Protein AF-0000000067868964 (afdb_homodimer)

pLDDT: mean 78.81, std 27.11, range [22.98, 98.81]

Solvent-accessible surface area (backbone atoms only — not comparable to full-atom values): 14356 Å² total; per-residue (Å²): 136,87,75,74,73,83,71,83,73,87,79,68,79,78,70,86,73,82,79,69,71,69,75,70,67,68,67,65,69,70,67,69,78,65,46,66,69,56,52,52,51,53,49,30,32,65,47,48,76,66,36,50,66,68,58,52,29,49,54,42,27,71,76,33,57,71,59,13,54,27,43,46,51,48,51,53,52,40,50,55,51,53,71,70,51,54,55,74,58,51,49,52,51,50,32,50,47,48,71,74,36,51,74,65,42,67,72,38,92,57,31,67,60,54,50,59,63,63,103,135,84,85,67,89,81,79,80,76,80,78,78,78,79,80,89,68,82,80,68,74,69,74,69,67,68,65,66,68,71,67,68,78,64,47,65,71,56,49,52,51,52,49,30,30,65,46,49,75,65,37,52,66,67,58,52,28,50,54,42,26,72,76,34,58,71,60,12,53,26,42,47,48,46,51,52,50,42,51,56,51,51,72,71,50,54,54,72,56,49,50,53,52,51,33,52,48,48,71,74,36,51,73,65,41,66,74,37,92,56,32,66,59,54,50,58,63,63,103

Foldseek 3Di:
DPPDPPPPDDPPDPDPDDPPVPPPPPVVLVLVPQDLVNLQVLVQCLVVVADHLVVVLVVLCVVPVVSSVVSVVVVVVVVVVSVVDDPVVSLVVLLVVCVVPVPSLVNTPCVVVSVSSVD/DPDDDDPPDDPPDDPDDDPPVPPPPPVVLVLVPQDLVNLQQLVQCLVVVADHLVVVLVVLCVVPVVSSVVSVVVVVVVVVVSVVDDPVVSLVVLLVVCVVPVPSLVNTPCVVVSVSSVD

Structure (mmCIF, N/CA/C/O backbone):
data_AF-0000000067868964-model_v1
#
loop_
_entity.id
_entity.type
_entity.pdbx_description
1 polymer 'Uncharacterized protein'
#
loop_
_atom_site.group_PDB
_atom_site.id
_atom_site.type_symbol
_atom_site.label_atom_id
_atom_site.label_alt_id
_atom_site.label_comp_id
_atom_site.label_asym_id
_atom_site.label_entity_id
_atom_site.label_seq_id
_atom_site.pdbx_PDB_ins_code
_atom_site.Cartn_x
_atom_site.Cartn_y
_atom_site.Cartn_z
_atom_site.occupancy
_atom_site.B_iso_or_equiv
_atom_site.auth_seq_id
_atom_site.auth_comp_id
_atom_site.auth_asym_id
_atom_site.auth_atom_id
_atom_site.pdbx_PDB_model_num
ATOM 1 N N . MET A 1 1 ? -29.344 33.469 -4.688 1 22.98 1 MET A N 1
ATOM 2 C CA . MET A 1 1 ? -30.797 33.562 -4.688 1 22.98 1 MET A CA 1
ATOM 3 C C . MET A 1 1 ? -31.438 32.25 -5.129 1 22.98 1 MET A C 1
ATOM 5 O O . MET A 1 1 ? -31.969 32.156 -6.234 1 22.98 1 MET A O 1
ATOM 9 N N . VAL A 1 2 ? -30.734 31.156 -4.715 1 29.38 2 VAL A N 1
ATOM 10 C CA . VAL A 1 2 ? -30.781 29.812 -5.301 1 29.38 2 VAL A CA 1
ATOM 11 C C . VAL A 1 2 ? -32.094 29.125 -4.883 1 29.38 2 VAL A C 1
ATOM 13 O O . VAL A 1 2 ? -32.219 27.922 -5.043 1 29.38 2 VAL A O 1
ATOM 16 N N . SER A 1 3 ? -33.031 29.938 -4.031 1 26.05 3 SER A N 1
ATOM 17 C CA . SER A 1 3 ? -33.781 29.234 -2.994 1 26.05 3 SER A CA 1
ATOM 18 C C . SER A 1 3 ? -35 28.484 -3.582 1 26.05 3 SER A C 1
ATOM 20 O O . SER A 1 3 ? -35.5 27.547 -2.971 1 26.05 3 SER A O 1
ATOM 22 N N . ARG A 1 4 ? -35.594 28.922 -4.668 1 27.3 4 ARG A N 1
ATOM 23 C CA . ARG A 1 4 ? -37.031 29.078 -4.68 1 27.3 4 ARG A CA 1
ATOM 24 C C . ARG A 1 4 ? -37.719 27.734 -4.918 1 27.3 4 ARG A C 1
ATOM 26 O O . ARG A 1 4 ? -38.938 27.609 -4.758 1 27.3 4 ARG A O 1
ATOM 33 N N . ARG A 1 5 ? -37.156 26.703 -5.629 1 27.89 5 ARG A N 1
ATOM 34 C CA . ARG A 1 5 ? -38.062 26.188 -6.664 1 27.89 5 ARG A CA 1
ATOM 35 C C . ARG A 1 5 ? -38.969 25.094 -6.109 1 27.89 5 ARG A C 1
ATOM 37 O O . ARG A 1 5 ? -39.438 24.25 -6.867 1 27.89 5 ARG A O 1
ATOM 44 N N . CYS A 1 6 ? -38.844 24.594 -4.77 1 32.75 6 CYS A N 1
ATOM 45 C CA . CYS A 1 6 ? -39.656 23.391 -4.594 1 32.75 6 CYS A CA 1
ATOM 46 C C . CYS A 1 6 ? -41.125 23.734 -4.695 1 32.75 6 CYS A C 1
ATOM 48 O O . CYS A 1 6 ? -41.719 24.344 -3.783 1 32.75 6 CYS A O 1
ATOM 50 N N . GLN A 1 7 ? -41.625 24.312 -5.805 1 26.42 7 GLN A N 1
ATOM 51 C CA . GLN A 1 7 ? -43 24.812 -6.012 1 26.42 7 GLN A CA 1
ATOM 52 C C . GLN A 1 7 ? -44.031 23.734 -5.676 1 26.42 7 GLN A C 1
ATOM 54 O O . GLN A 1 7 ? -43.969 22.625 -6.188 1 26.42 7 GLN A O 1
ATOM 59 N N . SER A 1 8 ? -44.594 23.828 -4.398 1 27.77 8 SER A N 1
ATOM 60 C CA . SER A 1 8 ? -45.75 23.156 -3.791 1 27.77 8 SER A CA 1
ATOM 61 C C . SER A 1 8 ? -47 23.297 -4.664 1 27.77 8 SER A C 1
ATOM 63 O O . SER A 1 8 ? -47.469 24.406 -4.895 1 27.77 8 SER A O 1
ATOM 65 N N . LEU A 1 9 ? -47 22.609 -5.801 1 28.12 9 LEU A N 1
ATOM 66 C CA . LEU A 1 9 ? -48.188 22.672 -6.641 1 28.12 9 LEU A CA 1
ATOM 67 C C . LEU A 1 9 ? -49.469 22.531 -5.805 1 28.12 9 LEU A C 1
ATOM 69 O O . LEU A 1 9 ? -49.406 22.047 -4.676 1 28.12 9 LEU A O 1
ATOM 73 N N . HIS A 1 10 ? -50.75 22.578 -6.484 1 31.3 10 HIS A N 1
ATOM 74 C CA . HIS A 1 10 ? -52.125 23.047 -6.438 1 31.3 10 HIS A CA 1
ATOM 75 C C . HIS A 1 10 ? -53 22.062 -5.676 1 31.3 10 HIS A C 1
ATOM 77 O O . HIS A 1 10 ? -53.406 21.016 -6.207 1 31.3 10 HIS A O 1
ATOM 83 N N . ARG A 1 11 ? -52.75 21.953 -4.379 1 31.22 11 ARG A N 1
ATOM 84 C CA . ARG A 1 11 ? -53.688 21.203 -3.543 1 31.22 11 ARG A CA 1
ATOM 85 C C . ARG A 1 11 ? -55.062 21.859 -3.545 1 31.22 11 ARG A C 1
ATOM 87 O O . ARG A 1 11 ? -55.281 22.875 -2.881 1 31.22 11 ARG A O 1
ATOM 94 N N . LYS A 1 12 ? -55.75 22.125 -4.684 1 30.28 12 LYS A N 1
ATOM 95 C CA . LYS A 1 12 ? -57.125 22.578 -4.422 1 30.28 12 LYS A CA 1
ATOM 96 C C . LYS A 1 12 ? -57.812 21.688 -3.41 1 30.28 12 LYS A C 1
ATOM 98 O O . LYS A 1 12 ? -58.719 22.141 -2.697 1 30.28 12 LYS A O 1
ATOM 103 N N . ARG A 1 13 ? -57.938 20.406 -3.568 1 33.84 13 ARG A N 1
ATOM 104 C CA . ARG A 1 13 ? -59.25 19.844 -3.234 1 33.84 13 ARG A CA 1
ATOM 105 C C . ARG A 1 13 ? -59.438 19.75 -1.724 1 33.84 13 ARG A C 1
ATOM 107 O O . ARG A 1 13 ? -58.594 19.188 -1.021 1 33.84 13 ARG A O 1
ATOM 114 N N . TRP A 1 14 ? -60.406 20.516 -1.024 1 31.12 14 TRP A N 1
ATOM 115 C CA . TRP A 1 14 ? -60.844 20.516 0.369 1 31.12 14 TRP A CA 1
ATOM 116 C C . TRP A 1 14 ? -61.188 19.109 0.835 1 31.12 14 TRP A C 1
ATOM 118 O O . TRP A 1 14 ? -61.625 18.906 1.966 1 31.12 14 TRP A O 1
ATOM 128 N N . GLY A 1 15 ? -61.562 18.172 -0.018 1 26.55 15 GLY A N 1
ATOM 129 C CA . GLY A 1 15 ? -62.344 17.109 0.591 1 26.55 15 GLY A CA 1
ATOM 130 C C . GLY A 1 15 ? -61.656 16.469 1.791 1 26.55 15 GLY A C 1
ATOM 131 O O . GLY A 1 15 ? -60.469 16.656 1.993 1 26.55 15 GLY A O 1
ATOM 132 N N . GLN A 1 16 ? -62.531 15.688 2.748 1 30.31 16 GLN A N 1
ATOM 133 C CA . GLN A 1 16 ? -62.344 15.117 4.078 1 30.31 16 GLN A CA 1
ATOM 134 C C . GLN A 1 16 ? -61.125 14.211 4.137 1 30.31 16 GLN A C 1
ATOM 136 O O . GLN A 1 16 ? -60.875 13.562 5.152 1 30.31 16 GLN A O 1
ATOM 141 N N . GLY A 1 17 ? -60.531 13.812 2.967 1 26.83 17 GLY A N 1
ATOM 142 C CA . GLY A 1 17 ? -59.938 12.492 3.07 1 26.83 17 GLY A CA 1
ATOM 143 C C . GLY A 1 17 ? -58.875 12.398 4.176 1 26.83 17 GLY A C 1
ATOM 144 O O . GLY A 1 17 ? -58.375 13.422 4.645 1 26.83 17 GLY A O 1
ATOM 145 N N . SER A 1 18 ? -58.656 11.078 4.723 1 33.91 18 SER A N 1
ATOM 146 C CA . SER A 1 18 ? -57.844 10.438 5.766 1 33.91 18 SER A CA 1
ATOM 147 C C . SER A 1 18 ? -56.406 10.898 5.723 1 33.91 18 SER A C 1
ATOM 149 O O . SER A 1 18 ? -55.812 11.008 4.645 1 33.91 18 SER A O 1
ATOM 151 N N . ALA A 1 19 ? -55.969 11.625 6.805 1 37.62 19 ALA A N 1
ATOM 152 C CA . ALA A 1 19 ? -54.719 12.031 7.406 1 37.62 19 ALA A CA 1
ATOM 153 C C . ALA A 1 19 ? -53.688 10.891 7.395 1 37.62 19 ALA A C 1
ATOM 155 O O . ALA A 1 19 ? -53.438 10.289 8.438 1 37.62 19 ALA A O 1
ATOM 156 N N . ARG A 1 20 ? -54.031 9.867 6.539 1 35.03 20 ARG A N 1
ATOM 157 C CA . ARG A 1 20 ? -52.969 8.883 6.727 1 35.03 20 ARG A CA 1
ATOM 158 C C . ARG A 1 20 ? -51.594 9.523 6.586 1 35.03 20 ARG A C 1
ATOM 160 O O . ARG A 1 20 ? -51.219 9.992 5.504 1 35.03 20 ARG A O 1
ATOM 167 N N . LEU A 1 21 ? -51.188 10.297 7.594 1 37.62 21 LEU A N 1
ATOM 168 C CA . LEU A 1 21 ? -49.781 10.648 7.746 1 37.62 21 LEU A CA 1
ATOM 169 C C . LEU A 1 21 ? -48.875 9.516 7.258 1 37.62 21 LEU A C 1
ATOM 171 O O . LEU A 1 21 ? -48.875 8.422 7.828 1 37.62 21 LEU A O 1
ATOM 175 N N . GLY A 1 22 ? -48.75 9.289 6.004 1 35.47 22 GLY A N 1
ATOM 176 C CA . GLY A 1 22 ? -47.688 8.43 5.512 1 35.47 22 GLY A CA 1
ATOM 177 C C . GLY A 1 22 ? -46.406 8.539 6.316 1 35.47 22 GLY A C 1
ATOM 178 O O . GLY A 1 22 ? -45.969 9.641 6.621 1 35.47 22 GLY A O 1
ATOM 179 N N . LYS A 1 23 ? -46.25 7.598 7.305 1 41.06 23 LYS A N 1
ATOM 180 C CA . LYS A 1 23 ? -44.938 7.355 7.898 1 41.06 23 LYS A CA 1
ATOM 181 C C . LYS A 1 23 ? -43.812 7.715 6.926 1 41.06 23 LYS A C 1
ATOM 183 O O . LYS A 1 23 ? -43.625 7.055 5.898 1 41.06 23 LYS A O 1
ATOM 188 N N . PHE A 1 24 ? -43.5 8.984 6.711 1 46.56 24 PHE A N 1
ATOM 189 C CA . PHE A 1 24 ? -42.156 9.242 6.195 1 46.56 24 PHE A CA 1
ATOM 190 C C . PHE A 1 24 ? -41.156 8.258 6.781 1 46.56 24 PHE A C 1
ATOM 192 O O . PHE A 1 24 ? -40.812 8.336 7.965 1 46.56 24 PHE A O 1
ATOM 199 N N . ALA A 1 25 ? -41.312 7.004 6.387 1 42.97 25 ALA A N 1
ATOM 200 C CA . ALA A 1 25 ? -40.094 6.203 6.66 1 42.97 25 ALA A CA 1
ATOM 201 C C . ALA A 1 25 ? -38.844 7.066 6.648 1 42.97 25 ALA A C 1
ATOM 203 O O . ALA A 1 25 ? -38.531 7.695 5.637 1 42.97 25 ALA A O 1
ATOM 204 N N . SER A 1 26 ? -38.719 7.789 7.723 1 39.25 26 SER A N 1
ATOM 205 C CA . SER A 1 26 ? -37.344 8.242 7.902 1 39.25 26 SER A CA 1
ATOM 206 C C . SER A 1 26 ? -36.375 7.223 7.34 1 39.25 26 SER A C 1
ATOM 208 O O . SER A 1 26 ? -36.156 6.152 7.918 1 39.25 26 SER A O 1
ATOM 210 N N . HIS A 1 27 ? -36.469 6.934 6.031 1 40.81 27 HIS A N 1
ATOM 211 C CA . HIS A 1 27 ? -35.25 6.312 5.582 1 40.81 27 HIS A CA 1
ATOM 212 C C . HIS A 1 27 ? -34.031 6.84 6.367 1 40.81 27 HIS A C 1
ATOM 214 O O . HIS A 1 27 ? -33.562 7.945 6.102 1 40.81 27 HIS A O 1
ATOM 220 N N . VAL A 1 28 ? -34.062 6.797 7.648 1 41.62 28 VAL A N 1
ATOM 221 C CA . VAL A 1 28 ? -32.75 6.926 8.273 1 41.62 28 VAL A CA 1
ATOM 222 C C . VAL A 1 28 ? -31.688 6.426 7.309 1 41.62 28 VAL A C 1
ATOM 224 O O . VAL A 1 28 ? -31.625 5.238 6.988 1 41.62 28 VAL A O 1
ATOM 227 N N . CYS A 1 29 ? -31.516 7.012 6.152 1 44.41 29 CYS A N 1
ATOM 228 C CA . CYS A 1 29 ? -30.312 6.734 5.387 1 44.41 29 CYS A CA 1
ATOM 229 C C . CYS A 1 29 ? -29.188 6.246 6.297 1 44.41 29 CYS A C 1
ATOM 231 O O . CYS A 1 29 ? -28.641 7.02 7.086 1 44.41 29 CYS A O 1
ATOM 233 N N . ALA A 1 30 ? -29.375 5.203 7.047 1 45.56 30 ALA A N 1
ATOM 234 C CA . ALA A 1 30 ? -28.281 4.625 7.816 1 45.56 30 ALA A CA 1
ATOM 235 C C . ALA A 1 30 ? -26.938 4.949 7.176 1 45.56 30 ALA A C 1
ATOM 237 O O . ALA A 1 30 ? -26.609 4.426 6.105 1 45.56 30 ALA A O 1
ATOM 238 N N . ILE A 1 31 ? -26.547 6.184 7.129 1 51.88 31 ILE A N 1
ATOM 239 C CA . ILE A 1 31 ? -25.188 6.57 6.785 1 51.88 31 ILE A CA 1
ATOM 240 C C . ILE A 1 31 ? -24.219 5.488 7.246 1 51.88 31 ILE A C 1
ATOM 242 O O . ILE A 1 31 ? -24.125 5.188 8.438 1 51.88 31 ILE A O 1
ATOM 246 N N . VAL A 1 32 ? -24.234 4.398 6.652 1 56.44 32 VAL A N 1
ATOM 247 C CA . VAL A 1 32 ? -23.266 3.381 7.043 1 56.44 32 VAL A CA 1
ATOM 248 C C . VAL A 1 32 ? -22.031 4.051 7.621 1 56.44 32 VAL A C 1
ATOM 250 O O . VAL A 1 32 ? -21.406 4.898 6.969 1 56.44 32 VAL A O 1
ATOM 253 N N . THR A 1 33 ? -22.031 4.398 8.859 1 72.25 33 THR A N 1
ATOM 254 C CA . THR A 1 33 ? -20.797 4.781 9.516 1 72.25 33 THR A CA 1
ATOM 255 C C . THR A 1 33 ? -19.688 3.768 9.227 1 72.25 33 THR A C 1
ATOM 257 O O . THR A 1 33 ? -19.781 2.609 9.641 1 72.25 33 THR A O 1
ATOM 260 N N . LEU A 1 34 ? -19.094 3.916 8.172 1 85.06 34 LEU A N 1
ATOM 261 C CA . LEU A 1 34 ? -18 3.041 7.758 1 85.06 34 LEU A CA 1
ATOM 262 C C . LEU A 1 34 ? -16.828 3.148 8.727 1 85.06 34 LEU A C 1
ATOM 264 O O . LEU A 1 34 ? -16.125 4.168 8.758 1 85.06 34 LEU A O 1
ATOM 268 N N . SER A 1 35 ? -16.75 2.166 9.641 1 89.75 35 SER A N 1
ATOM 269 C CA . SER A 1 35 ? -15.57 2.146 10.5 1 89.75 35 SER A CA 1
ATOM 270 C C . SER A 1 35 ? -14.305 1.889 9.688 1 89.75 35 SER A C 1
ATOM 272 O O . SER A 1 35 ? -14.375 1.373 8.57 1 89.75 35 SER A O 1
ATOM 274 N N . ARG A 1 36 ? -13.203 2.244 10.25 1 93.62 36 ARG A N 1
ATOM 275 C CA . ARG A 1 36 ? -11.914 2.039 9.609 1 93.62 36 ARG A CA 1
ATOM 276 C C . ARG A 1 36 ? -11.648 0.557 9.367 1 93.62 36 ARG A C 1
ATOM 278 O O . ARG A 1 36 ? -11.133 0.176 8.312 1 93.62 36 ARG A O 1
ATOM 285 N N . GLU A 1 37 ? -11.938 -0.262 10.344 1 93.56 37 GLU A N 1
ATOM 286 C CA . GLU A 1 37 ? -11.734 -1.703 10.234 1 93.56 37 GLU A CA 1
ATOM 287 C C . GLU A 1 37 ? -12.586 -2.295 9.117 1 93.56 37 GLU A C 1
ATOM 289 O O . GLU A 1 37 ? -12.109 -3.127 8.336 1 93.56 37 GLU A O 1
ATOM 294 N N . HIS A 1 38 ? -13.781 -1.872 9.07 1 94 38 HIS A N 1
ATOM 295 C CA . HIS A 1 38 ? -14.664 -2.357 8.023 1 94 38 HIS A CA 1
ATOM 296 C C . HIS A 1 38 ? -14.203 -1.882 6.648 1 94 38 HIS A C 1
ATOM 298 O O . HIS A 1 38 ? -14.242 -2.641 5.676 1 94 38 HIS A O 1
ATOM 304 N N . ALA A 1 39 ? -13.82 -0.629 6.539 1 95.56 39 ALA A N 1
ATOM 305 C CA . ALA A 1 39 ? -13.289 -0.085 5.289 1 95.56 39 ALA A CA 1
ATOM 306 C C . ALA A 1 39 ? -12.109 -0.912 4.789 1 95.56 39 ALA A C 1
ATOM 308 O O . ALA A 1 39 ? -12 -1.193 3.594 1 95.56 39 ALA A O 1
ATOM 309 N N . TRP A 1 40 ? -11.227 -1.342 5.734 1 97 40 TRP A N 1
ATOM 310 C CA . TRP A 1 40 ? -10.078 -2.166 5.383 1 97 40 TRP A CA 1
ATOM 311 C C . TRP A 1 40 ? -10.516 -3.52 4.84 1 97 40 TRP A C 1
ATOM 313 O O . TRP A 1 40 ? -9.938 -4.027 3.879 1 97 40 TRP A O 1
ATOM 323 N N . GLN A 1 41 ? -11.547 -4.039 5.398 1 96.38 41 GLN A N 1
ATOM 324 C CA . GLN A 1 41 ? -12.062 -5.328 4.945 1 96.38 41 GLN A CA 1
ATOM 325 C C . GLN A 1 41 ? -12.625 -5.227 3.529 1 96.38 41 GLN A C 1
ATOM 327 O O . GLN A 1 41 ? -12.414 -6.125 2.709 1 96.38 41 GLN A O 1
ATOM 332 N N . LEU A 1 42 ? -13.305 -4.168 3.264 1 96.62 42 LEU A N 1
ATOM 333 C CA . LEU A 1 42 ? -13.852 -3.961 1.927 1 96.62 42 LEU A CA 1
ATOM 334 C C . LEU A 1 42 ? -12.734 -3.812 0.899 1 96.62 42 LEU A C 1
ATOM 336 O O . LEU A 1 42 ? -12.797 -4.402 -0.182 1 96.62 42 LEU A O 1
ATOM 340 N N . LEU A 1 43 ? -11.734 -3.064 1.283 1 97.69 43 LEU A N 1
ATOM 341 C CA . LEU A 1 43 ? -10.617 -2.881 0.367 1 97.69 43 LEU A CA 1
ATOM 342 C C . LEU A 1 43 ? -9.961 -4.215 0.04 1 97.69 43 LEU A C 1
ATOM 344 O O . LEU A 1 43 ? -9.68 -4.508 -1.126 1 97.69 43 LEU A O 1
ATOM 348 N N . GLN A 1 44 ? -9.727 -5.027 1.062 1 97.75 44 GLN A N 1
ATOM 349 C CA . GLN A 1 44 ? -9.109 -6.332 0.849 1 97.75 44 GLN A CA 1
ATOM 350 C C . GLN A 1 44 ? -9.961 -7.191 -0.086 1 97.75 44 GLN A C 1
ATOM 352 O O . GLN A 1 44 ? -9.43 -7.84 -0.994 1 97.75 44 GLN A O 1
ATOM 357 N N . ASP A 1 45 ? -11.203 -7.168 0.208 1 97.38 45 ASP A N 1
ATOM 358 C CA . ASP A 1 45 ? -12.125 -7.953 -0.612 1 97.38 45 ASP A CA 1
ATOM 359 C C . ASP A 1 45 ? -11.992 -7.586 -2.088 1 97.38 45 ASP A C 1
ATOM 361 O O . ASP A 1 45 ? -11.977 -8.461 -2.953 1 97.38 45 ASP A O 1
ATOM 365 N N . LEU A 1 46 ? -11.891 -6.309 -2.336 1 97.75 46 LEU A N 1
ATOM 366 C CA . LEU A 1 46 ? -11.758 -5.84 -3.711 1 97.75 46 LEU A CA 1
ATOM 367 C C . LEU A 1 46 ? -10.391 -6.188 -4.273 1 97.75 46 LEU A C 1
ATOM 369 O O . LEU A 1 46 ? -10.281 -6.715 -5.383 1 97.75 46 LEU A O 1
ATOM 373 N N . LEU A 1 47 ? -9.336 -5.98 -3.533 1 97.88 47 LEU A N 1
ATOM 374 C CA . LEU A 1 47 ? -7.969 -6.121 -4.016 1 97.88 47 LEU A CA 1
ATOM 375 C C . LEU A 1 47 ? -7.629 -7.586 -4.27 1 97.88 47 LEU A C 1
ATOM 377 O O . LEU A 1 47 ? -6.926 -7.91 -5.227 1 97.88 47 LEU A O 1
ATOM 381 N N . PHE A 1 48 ? -8.195 -8.438 -3.393 1 98.06 48 PHE A N 1
ATOM 382 C CA . PHE A 1 48 ? -7.73 -9.82 -3.412 1 98.06 48 PHE A CA 1
ATOM 383 C C . PHE A 1 48 ? -8.867 -10.773 -3.752 1 98.06 48 PHE A C 1
ATOM 385 O O . PHE A 1 48 ? -8.836 -11.945 -3.369 1 98.06 48 PHE A O 1
ATOM 392 N N . TYR A 1 49 ? -9.883 -10.234 -4.395 1 94.12 49 TYR A N 1
ATOM 393 C CA . TYR A 1 49 ? -10.961 -11.016 -4.984 1 94.12 49 TYR A CA 1
ATOM 394 C C . TYR A 1 49 ? -11.617 -11.914 -3.941 1 94.12 49 TYR A C 1
ATOM 396 O O . TYR A 1 49 ? -11.789 -13.117 -4.164 1 94.12 49 TYR A O 1
ATOM 404 N N . GLY A 1 50 ? -11.844 -11.344 -2.85 1 95 50 GLY A N 1
ATOM 405 C CA . GLY A 1 50 ? -12.586 -12.039 -1.814 1 95 50 GLY A CA 1
ATOM 406 C C . GLY A 1 50 ? -11.703 -12.703 -0.783 1 95 50 GLY A C 1
ATOM 407 O O . GLY A 1 50 ? -12.195 -13.266 0.2 1 95 50 GLY A O 1
ATOM 408 N N . GLU A 1 51 ? -10.445 -12.641 -0.932 1 95.19 51 GLU A N 1
ATOM 409 C CA . GLU A 1 51 ? -9.516 -13.234 0.022 1 95.19 51 GLU A CA 1
ATOM 410 C C . GLU A 1 51 ? -8.914 -12.18 0.941 1 95.19 51 GLU A C 1
ATOM 412 O O . GLU A 1 51 ? -9.008 -10.984 0.662 1 95.19 51 GLU A O 1
ATOM 417 N N . SER A 1 52 ? -8.305 -12.633 2.053 1 97.5 52 SER A N 1
ATOM 418 C CA . SER A 1 52 ? -7.629 -11.719 2.971 1 97.5 52 SER A CA 1
ATOM 419 C C . SER A 1 52 ? -6.234 -11.367 2.471 1 97.5 52 SER A C 1
ATOM 421 O O . SER A 1 52 ? -5.664 -12.078 1.645 1 97.5 52 SER A O 1
ATOM 423 N N . ALA A 1 53 ? -5.711 -10.297 3.014 1 98.44 53 ALA A N 1
ATOM 424 C CA . ALA A 1 53 ? -4.332 -9.922 2.709 1 98.44 53 ALA A CA 1
ATOM 425 C C . ALA A 1 53 ? -3.357 -11.023 3.121 1 98.44 53 ALA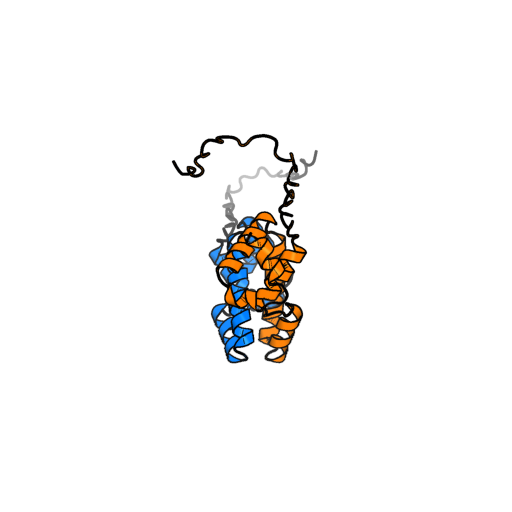 A C 1
ATOM 427 O O . ALA A 1 53 ? -2.391 -11.305 2.408 1 98.44 53 ALA A O 1
ATOM 428 N N . GLU A 1 54 ? -3.605 -11.656 4.215 1 97.94 54 GLU A N 1
ATOM 429 C CA . GLU A 1 54 ? -2.736 -12.719 4.711 1 97.94 54 GLU A CA 1
ATOM 430 C C . GLU A 1 54 ? -2.703 -13.898 3.744 1 97.94 54 GLU A C 1
ATOM 432 O O . GLU A 1 54 ? -1.637 -14.445 3.465 1 97.94 54 GLU A O 1
ATOM 437 N N . THR A 1 55 ? -3.855 -14.297 3.301 1 98.44 55 THR A N 1
ATOM 438 C CA . THR A 1 55 ? -3.939 -15.398 2.352 1 98.44 55 THR A CA 1
ATOM 439 C C . THR A 1 55 ? -3.211 -15.055 1.056 1 98.44 55 THR A C 1
ATOM 441 O O . THR A 1 55 ? -2.465 -15.875 0.519 1 98.44 55 THR A O 1
ATOM 444 N N . TRP A 1 56 ? -3.393 -13.859 0.559 1 98.56 56 TRP A N 1
ATOM 445 C CA . TRP A 1 56 ? -2.736 -13.414 -0.666 1 98.56 56 TRP A CA 1
ATOM 446 C C . TRP A 1 56 ? -1.221 -13.438 -0.51 1 98.56 56 TRP A C 1
ATOM 448 O O . TRP A 1 56 ? -0.505 -13.914 -1.392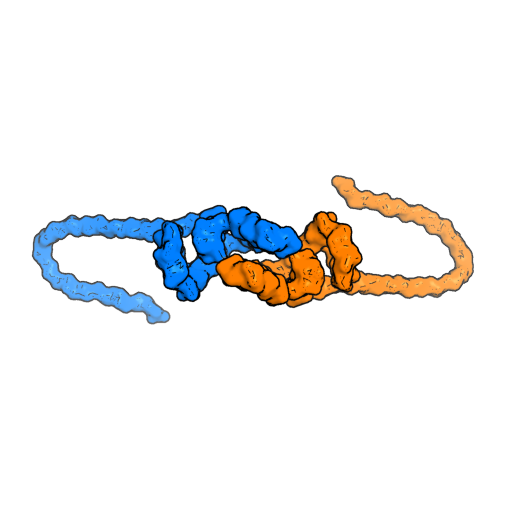 1 98.56 56 TRP A O 1
ATOM 458 N N . VAL A 1 57 ? -0.708 -12.945 0.615 1 98.81 57 VAL A N 1
ATOM 459 C CA . VAL A 1 57 ? 0.725 -12.93 0.889 1 98.81 57 VAL A CA 1
ATOM 460 C C . VAL A 1 57 ? 1.264 -14.359 0.883 1 98.81 57 VAL A C 1
ATOM 462 O O . VAL A 1 57 ? 2.326 -14.625 0.315 1 98.81 57 VAL A O 1
ATOM 46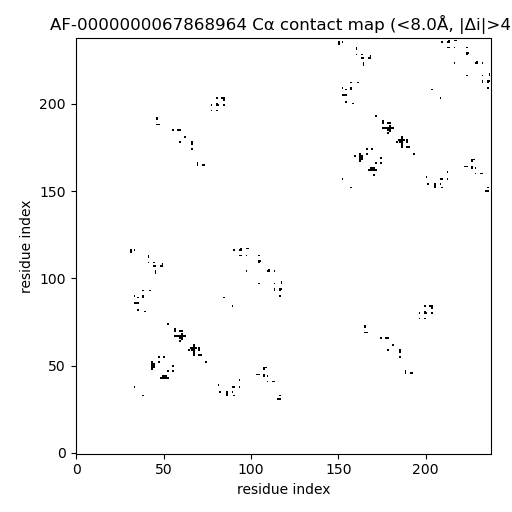5 N N . GLN A 1 58 ? 0.51 -15.242 1.485 1 98.25 58 GLN A N 1
ATOM 466 C CA . GLN A 1 58 ? 0.94 -16.641 1.531 1 98.25 58 GLN A CA 1
ATOM 467 C C . GLN A 1 58 ? 1.008 -17.234 0.13 1 98.25 58 GLN A C 1
ATOM 469 O O . GLN A 1 58 ? 1.901 -18.031 -0.167 1 98.25 58 GLN A O 1
ATOM 474 N N . ASP A 1 59 ? 0.065 -16.906 -0.69 1 98.25 59 ASP A N 1
ATOM 475 C CA . ASP A 1 59 ? 0.068 -17.406 -2.059 1 98.25 59 ASP A CA 1
ATOM 476 C C . ASP A 1 59 ? 1.273 -16.891 -2.836 1 98.25 59 ASP A C 1
ATOM 478 O O . ASP A 1 59 ? 1.904 -17.625 -3.59 1 98.25 59 ASP A O 1
ATOM 482 N N . VAL A 1 60 ? 1.611 -15.641 -2.688 1 98.19 60 VAL A N 1
ATOM 483 C CA . VAL A 1 60 ? 2.791 -15.078 -3.334 1 98.19 60 VAL A CA 1
ATOM 484 C C . VAL A 1 60 ? 4.051 -15.758 -2.803 1 98.19 60 VAL A C 1
ATOM 486 O O . VAL A 1 60 ? 4.938 -16.125 -3.576 1 98.19 60 VAL A O 1
ATOM 489 N N . TRP A 1 61 ? 4.055 -15.953 -1.453 1 97.94 61 TRP A N 1
ATOM 490 C CA . TRP A 1 61 ? 5.191 -16.578 -0.78 1 97.94 61 TRP A CA 1
ATOM 491 C C . TRP A 1 61 ? 5.414 -18 -1.286 1 97.94 61 TRP A C 1
ATOM 493 O O . TRP A 1 61 ? 6.555 -18.406 -1.494 1 97.94 61 TRP A O 1
ATOM 503 N N . THR A 1 62 ? 4.273 -18.656 -1.412 1 97.94 62 THR A N 1
ATOM 504 C CA . THR A 1 62 ? 4.332 -20.047 -1.88 1 97.94 62 THR A CA 1
ATOM 505 C C . THR A 1 62 ? 4.941 -20.109 -3.277 1 97.94 62 THR A C 1
ATOM 507 O O . THR A 1 62 ? 5.656 -21.062 -3.602 1 97.94 62 THR A O 1
ATOM 510 N N . GLN A 1 63 ? 4.672 -19.125 -4.129 1 96.75 63 GLN A N 1
ATOM 511 C CA . GLN A 1 63 ? 5.234 -19.094 -5.473 1 96.75 63 GLN A CA 1
ATOM 512 C C . GLN A 1 63 ? 6.711 -18.719 -5.445 1 96.75 63 GLN A C 1
ATOM 514 O O . GLN A 1 63 ? 7.516 -19.25 -6.207 1 96.75 63 GLN A O 1
ATOM 519 N N . ASN A 1 64 ? 7.059 -17.75 -4.617 1 97.5 64 ASN A N 1
ATOM 520 C CA . ASN A 1 64 ? 8.406 -17.203 -4.492 1 97.5 64 ASN A CA 1
ATOM 521 C C . ASN A 1 64 ? 8.617 -16.531 -3.143 1 97.5 64 ASN A C 1
ATOM 523 O O . ASN A 1 64 ? 7.961 -15.523 -2.84 1 97.5 64 ASN A O 1
ATOM 527 N N . GLU A 1 65 ? 9.555 -17 -2.416 1 96.94 65 GLU A N 1
ATOM 528 C CA . GLU A 1 65 ? 9.758 -16.531 -1.049 1 96.94 65 GLU A CA 1
ATOM 529 C C . GLU A 1 65 ? 10.172 -15.062 -1.027 1 96.94 65 GLU A C 1
ATOM 531 O O . GLU A 1 65 ? 9.711 -14.297 -0.179 1 96.94 65 GLU A O 1
ATOM 536 N N . GLY A 1 66 ? 11.039 -14.656 -1.928 1 96.44 66 GLY A N 1
ATOM 537 C CA . GLY 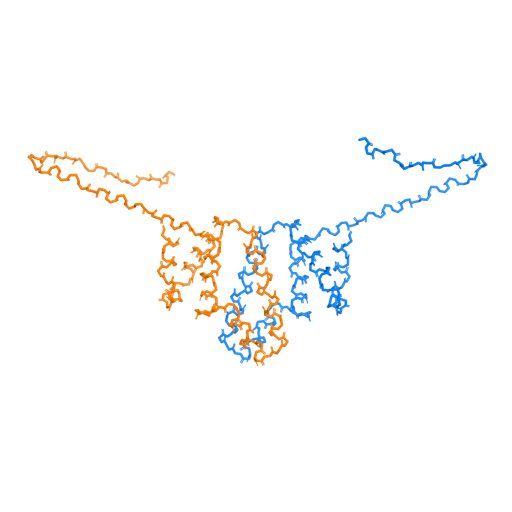A 1 66 ? 11.484 -13.273 -1.993 1 96.44 66 GLY A CA 1
ATOM 538 C C . GLY A 1 66 ? 10.367 -12.305 -2.328 1 96.44 66 GLY A C 1
ATOM 539 O O . GLY A 1 66 ? 10.234 -11.258 -1.687 1 96.44 66 GLY A O 1
ATOM 540 N N . LEU A 1 67 ? 9.523 -12.688 -3.266 1 97.69 67 LEU A N 1
ATOM 541 C CA . LEU A 1 67 ? 8.375 -11.859 -3.611 1 97.69 67 LEU A CA 1
ATOM 542 C C . LEU A 1 67 ? 7.379 -11.805 -2.455 1 97.69 67 LEU A C 1
ATOM 544 O O . LEU A 1 67 ? 6.762 -10.766 -2.211 1 97.69 67 LEU A O 1
ATOM 548 N N . GLY A 1 68 ? 7.285 -12.914 -1.78 1 98.44 68 GLY A N 1
ATOM 549 C CA . GLY A 1 68 ? 6.398 -12.977 -0.63 1 98.44 68 GLY A CA 1
ATOM 550 C C . GLY A 1 68 ? 6.82 -12.062 0.501 1 98.44 68 GLY A C 1
ATOM 551 O O . GLY A 1 68 ? 5.977 -11.43 1.141 1 98.44 68 GLY A O 1
ATOM 552 N N . GLU A 1 69 ? 8.078 -12.031 0.747 1 97.19 69 GLU A N 1
ATOM 553 C CA . GLU A 1 69 ? 8.594 -11.117 1.766 1 97.19 69 GLU A CA 1
ATOM 554 C C . GLU A 1 69 ? 8.234 -9.672 1.442 1 97.19 69 GLU A C 1
ATOM 556 O O . GLU A 1 69 ? 7.797 -8.922 2.318 1 97.19 69 GLU A O 1
ATOM 561 N N . SER A 1 70 ? 8.453 -9.32 0.224 1 97.94 70 SER A N 1
ATOM 562 C CA . SER A 1 70 ? 8.102 -7.973 -0.216 1 97.94 70 SER A CA 1
ATOM 563 C C . SER A 1 70 ? 6.602 -7.73 -0.128 1 97.94 70 SER A C 1
ATOM 565 O O . SER A 1 70 ? 6.164 -6.637 0.24 1 97.94 70 SER A O 1
ATOM 567 N N . ALA A 1 71 ? 5.852 -8.766 -0.49 1 98.69 71 ALA A N 1
ATOM 568 C CA . ALA A 1 71 ? 4.398 -8.648 -0.405 1 98.69 71 ALA A CA 1
ATOM 569 C C . ALA A 1 71 ? 3.955 -8.367 1.026 1 98.69 71 ALA A C 1
ATOM 571 O O . ALA A 1 71 ? 3.111 -7.5 1.262 1 98.69 71 ALA A O 1
ATOM 572 N N . ALA A 1 72 ? 4.504 -9.094 1.98 1 98.62 72 ALA A N 1
ATOM 573 C CA . ALA A 1 72 ? 4.172 -8.906 3.391 1 98.62 72 ALA A CA 1
ATOM 574 C C . ALA A 1 72 ? 4.527 -7.492 3.848 1 98.62 72 ALA A C 1
ATOM 576 O O . ALA A 1 72 ? 3.738 -6.836 4.531 1 98.62 72 ALA A O 1
ATOM 577 N N . ALA A 1 73 ? 5.652 -7.039 3.459 1 97.62 73 ALA A N 1
ATOM 578 C CA . ALA A 1 73 ? 6.086 -5.691 3.824 1 97.62 73 ALA A CA 1
ATOM 579 C C . ALA A 1 73 ? 5.164 -4.637 3.217 1 97.62 73 ALA A C 1
ATOM 581 O O . ALA A 1 73 ? 4.836 -3.643 3.867 1 97.62 73 ALA A O 1
ATOM 582 N N . LEU A 1 74 ? 4.805 -4.832 2.014 1 98.5 74 LEU A N 1
ATOM 583 C CA . LEU A 1 74 ? 3.92 -3.896 1.329 1 98.5 74 LEU A CA 1
ATOM 584 C C . LEU A 1 74 ? 2.566 -3.818 2.031 1 98.5 74 LEU A C 1
ATOM 586 O O . LEU A 1 74 ? 2.023 -2.729 2.221 1 98.5 74 LEU A O 1
ATOM 590 N N . ILE A 1 75 ? 2.01 -4.984 2.42 1 98.62 75 ILE A N 1
ATOM 591 C CA . ILE A 1 75 ? 0.739 -5.004 3.137 1 98.62 75 ILE A CA 1
ATOM 592 C C . ILE A 1 75 ? 0.88 -4.25 4.457 1 98.62 75 ILE A C 1
ATOM 594 O O . ILE A 1 75 ? 0.009 -3.459 4.824 1 98.62 75 ILE A O 1
ATOM 598 N N . GLU A 1 76 ? 1.939 -4.441 5.137 1 97.25 76 GLU A N 1
ATOM 599 C CA . GLU A 1 76 ? 2.156 -3.756 6.406 1 97.25 76 GLU A CA 1
ATOM 600 C C . GLU A 1 76 ? 2.205 -2.242 6.211 1 97.25 76 GLU A C 1
ATOM 602 O O . GLU A 1 76 ? 1.585 -1.495 6.973 1 97.25 76 GLU A O 1
ATOM 607 N N . ILE A 1 77 ? 2.953 -1.786 5.219 1 97.56 77 ILE A N 1
ATOM 608 C CA . ILE A 1 77 ? 3.061 -0.357 4.945 1 97.56 77 ILE A CA 1
ATOM 609 C C . ILE A 1 77 ? 1.689 0.199 4.566 1 97.56 77 ILE A C 1
ATOM 611 O O . ILE A 1 77 ? 1.306 1.282 5.016 1 97.56 77 ILE A O 1
ATOM 615 N N . THR A 1 78 ? 0.976 -0.525 3.715 1 98.19 78 THR A N 1
ATOM 616 C CA . THR A 1 78 ? -0.346 -0.081 3.287 1 98.19 78 THR A CA 1
ATOM 617 C C . THR A 1 78 ? -1.28 0.067 4.484 1 98.19 78 THR A C 1
ATOM 619 O O . THR A 1 78 ? -2.012 1.054 4.59 1 98.19 78 THR A O 1
ATOM 622 N N . GLN A 1 79 ? -1.222 -0.885 5.398 1 96.56 79 GLN A N 1
ATOM 623 C CA . GLN A 1 79 ? -2.049 -0.828 6.598 1 96.56 79 GLN A CA 1
ATOM 624 C C . GLN A 1 79 ? -1.67 0.365 7.473 1 96.56 79 GLN A C 1
ATOM 626 O O . GLN A 1 79 ? -2.543 1.049 8.008 1 96.56 79 GLN A O 1
ATOM 631 N N . ARG A 1 80 ? -0.445 0.627 7.613 1 95.12 80 ARG A N 1
ATOM 632 C CA . ARG A 1 80 ? 0.011 1.763 8.406 1 95.12 80 ARG A CA 1
ATOM 633 C C . ARG A 1 80 ? -0.472 3.08 7.809 1 95.12 80 ARG A C 1
ATOM 635 O O . ARG A 1 80 ? -0.911 3.975 8.539 1 95.12 80 ARG A O 1
ATOM 642 N N . LEU A 1 81 ? -0.328 3.188 6.492 1 96.06 81 LEU A N 1
ATOM 643 C CA . LEU A 1 81 ? -0.829 4.379 5.812 1 96.06 81 LEU A CA 1
ATOM 644 C C . LEU A 1 81 ? -2.338 4.512 5.992 1 96.06 81 LEU A C 1
ATOM 646 O O . LEU A 1 81 ? -2.844 5.609 6.238 1 96.06 81 LEU A O 1
ATOM 650 N N . TRP A 1 82 ? -2.998 3.35 5.918 1 95.31 82 TRP A N 1
ATOM 651 C CA . TRP A 1 82 ? -4.449 3.289 6.059 1 95.31 82 TRP A CA 1
ATOM 652 C C . TRP A 1 82 ? -4.887 3.854 7.406 1 95.31 82 TRP A C 1
ATOM 654 O O . TRP A 1 82 ? -5.859 4.605 7.484 1 95.31 82 TRP A O 1
ATOM 664 N N . GLU A 1 83 ? -4.152 3.594 8.398 1 92.62 83 GLU A N 1
ATOM 665 C CA . GLU A 1 83 ? -4.477 4 9.758 1 92.62 83 GLU A CA 1
ATOM 666 C C . GLU A 1 83 ? -4.324 5.508 9.938 1 92.62 83 GLU A C 1
ATOM 668 O O . GLU A 1 83 ? -4.906 6.09 10.859 1 92.62 83 GLU A O 1
ATOM 673 N N . GLN A 1 84 ? -3.654 6.16 9.055 1 89.62 84 GLN A N 1
ATOM 674 C CA . GLN A 1 84 ? -3.404 7.59 9.188 1 89.62 84 GLN A CA 1
ATOM 675 C C . GLN A 1 84 ? -4.441 8.398 8.414 1 89.62 84 GLN A C 1
ATOM 677 O O . GLN A 1 84 ? -4.527 9.617 8.57 1 89.62 84 GLN A O 1
ATOM 682 N N . VAL A 1 85 ? -5.168 7.785 7.617 1 91.62 85 VAL A N 1
ATOM 683 C CA . VAL A 1 85 ? -6.141 8.469 6.77 1 91.62 85 VAL A CA 1
ATOM 684 C C . VAL A 1 85 ? -7.469 8.602 7.508 1 91.62 85 VAL A C 1
ATOM 686 O O . VAL A 1 85 ? -7.996 7.613 8.031 1 91.62 85 VAL A O 1
ATOM 689 N N . PRO A 1 86 ? -8 9.797 7.562 1 91.38 86 PRO A N 1
ATOM 690 C CA . PRO A 1 86 ? -9.305 9.961 8.203 1 91.38 86 PRO A CA 1
ATOM 691 C C . PRO A 1 86 ? -10.391 9.109 7.562 1 91.38 86 PRO A C 1
ATOM 693 O O . PRO A 1 86 ? -10.383 8.891 6.348 1 91.38 86 PRO A O 1
ATOM 696 N N . GLU A 1 87 ? -11.367 8.773 8.359 1 90.5 87 GLU A N 1
ATOM 697 C CA . GLU A 1 87 ? -12.422 7.883 7.895 1 90.5 87 GLU A CA 1
ATOM 698 C C . GLU A 1 87 ? -13.211 8.516 6.75 1 90.5 87 GLU A C 1
ATOM 700 O O . GLU A 1 87 ? -13.664 7.812 5.84 1 90.5 87 GLU A O 1
ATOM 705 N N . SER A 1 88 ? -13.383 9.812 6.812 1 90.12 88 SER A N 1
ATOM 706 C CA . SER A 1 88 ? -14.109 10.5 5.742 1 90.12 88 SER A CA 1
ATOM 707 C C . SER A 1 88 ? -13.383 10.359 4.41 1 90.12 88 SER A C 1
ATOM 709 O O . SER A 1 88 ? -14.023 10.211 3.365 1 90.12 88 SER A O 1
ATOM 711 N N . GLN A 1 89 ? -12.07 10.383 4.445 1 91.75 89 GLN A N 1
ATOM 712 C CA . GLN A 1 89 ? -11.273 10.242 3.232 1 91.75 89 GLN A CA 1
ATOM 713 C C . GLN A 1 89 ? -11.242 8.789 2.76 1 91.75 89 GLN A C 1
ATOM 715 O O . GLN A 1 89 ? -11.234 8.523 1.556 1 91.75 89 GLN A O 1
ATOM 720 N N . LEU A 1 90 ? -11.25 7.879 3.719 1 93.81 90 LEU A N 1
ATOM 721 C CA . LEU A 1 90 ? -11.32 6.465 3.361 1 93.81 90 LEU A CA 1
ATOM 722 C C . LEU A 1 90 ? -12.625 6.152 2.643 1 93.81 90 LEU A C 1
ATOM 724 O O . LEU A 1 90 ? -12.641 5.414 1.657 1 93.81 90 LEU A O 1
ATOM 728 N N . ARG A 1 91 ? -13.641 6.758 3.131 1 92.56 91 ARG A N 1
ATOM 729 C CA . ARG A 1 91 ? -14.938 6.562 2.488 1 92.56 91 ARG A CA 1
ATOM 730 C C . ARG A 1 91 ? -14.93 7.105 1.063 1 92.56 91 ARG A C 1
ATOM 732 O O . ARG A 1 91 ? -15.461 6.473 0.148 1 92.56 91 ARG A O 1
ATOM 739 N N . SER A 1 92 ? -14.375 8.258 0.862 1 93.75 92 SER A N 1
ATOM 740 C CA . SER A 1 92 ? -14.281 8.836 -0.473 1 93.75 92 SER A CA 1
ATOM 741 C C . SER A 1 92 ? -13.477 7.941 -1.413 1 93.75 92 SER A C 1
ATOM 743 O O . SER A 1 92 ? -13.859 7.746 -2.566 1 93.75 92 SER A O 1
ATOM 745 N N . LEU A 1 93 ? -12.414 7.434 -0.876 1 95.31 93 LEU A N 1
ATOM 746 C CA . LEU A 1 93 ? -11.586 6.527 -1.661 1 95.31 93 LEU A CA 1
ATOM 747 C C . LEU A 1 93 ? -12.375 5.301 -2.092 1 95.31 93 LEU A C 1
ATOM 749 O O . LEU A 1 93 ? -12.344 4.91 -3.262 1 95.31 93 LEU A O 1
ATOM 753 N N . LEU A 1 94 ? -13.117 4.727 -1.138 1 96.12 94 LEU A N 1
ATOM 754 C CA . LEU A 1 94 ? -13.883 3.523 -1.446 1 96.12 94 LEU A CA 1
ATOM 755 C C . LEU A 1 94 ? -14.992 3.828 -2.443 1 96.12 94 LEU A C 1
ATOM 757 O O . LEU A 1 94 ? -15.312 3 -3.299 1 96.12 94 LEU A O 1
ATOM 761 N N . ARG A 1 95 ? -15.547 4.969 -2.346 1 95.19 95 ARG A N 1
ATOM 762 C CA . ARG A 1 95 ? -16.562 5.371 -3.318 1 95.19 95 ARG A CA 1
ATOM 763 C C . ARG A 1 95 ? -15.961 5.465 -4.719 1 95.19 95 ARG A C 1
ATOM 765 O O . ARG A 1 95 ? -16.578 5.035 -5.691 1 95.19 95 ARG A O 1
ATOM 772 N N . GLU A 1 96 ? -14.812 5.984 -4.793 1 95.88 96 GLU A N 1
ATOM 773 C CA . GLU A 1 96 ? -14.141 6.074 -6.086 1 95.88 96 GLU A CA 1
ATOM 774 C C . GLU A 1 96 ? -13.836 4.688 -6.648 1 95.88 96 GLU A C 1
ATOM 776 O O . GLU A 1 96 ? -13.977 4.457 -7.852 1 95.88 96 GLU A O 1
ATOM 781 N N . LEU A 1 97 ? -13.445 3.838 -5.797 1 96.69 97 LEU A N 1
ATOM 782 C CA . LEU A 1 97 ? -13.148 2.477 -6.223 1 96.69 97 LEU A CA 1
ATOM 783 C C . LEU A 1 97 ? -14.406 1.771 -6.715 1 96.69 97 LEU A C 1
ATOM 785 O O . LEU A 1 97 ? -14.375 1.061 -7.723 1 96.69 97 LEU A O 1
ATOM 789 N N . ALA A 1 98 ? -15.461 1.96 -5.984 1 96 98 ALA A N 1
ATOM 790 C CA . ALA A 1 98 ? -16.734 1.365 -6.391 1 96 98 ALA A CA 1
ATOM 791 C C . ALA A 1 98 ? -17.125 1.828 -7.789 1 96 98 ALA A C 1
ATOM 793 O O . ALA A 1 98 ? -17.609 1.035 -8.594 1 96 98 ALA A O 1
ATOM 794 N N . ALA A 1 99 ? -16.906 3.055 -8.047 1 95.75 99 ALA A N 1
ATOM 795 C CA . ALA A 1 99 ? -17.266 3.629 -9.344 1 95.75 99 ALA A CA 1
ATOM 796 C C . ALA A 1 99 ? -16.359 3.088 -10.445 1 95.75 99 ALA A C 1
ATOM 798 O O . ALA A 1 99 ? -16.797 2.924 -11.586 1 95.75 99 ALA A O 1
ATOM 799 N N . SER A 1 100 ? -15.148 2.789 -10.102 1 95.5 100 SER A N 1
ATOM 800 C CA . SER A 1 100 ? -14.156 2.406 -11.102 1 95.5 100 SER A CA 1
ATOM 801 C C . SER A 1 100 ? -14.211 0.911 -11.391 1 95.5 100 SER A C 1
ATOM 803 O O . SER A 1 100 ? -13.766 0.459 -12.445 1 95.5 100 SER A O 1
ATOM 805 N N . HIS A 1 101 ? -14.758 0.162 -10.469 1 95.69 101 HIS A N 1
ATOM 806 C CA . HIS A 1 101 ? -14.727 -1.288 -10.625 1 95.69 101 HIS A CA 1
ATOM 807 C C . HIS A 1 101 ? -16.094 -1.902 -10.344 1 95.69 101 HIS A C 1
ATOM 809 O O . HIS A 1 101 ? -16.203 -2.855 -9.57 1 95.69 101 HIS A O 1
ATOM 815 N N . PRO A 1 102 ? -17.109 -1.555 -11 1 95.06 102 PRO A N 1
ATOM 816 C CA . PRO A 1 102 ? -18.453 -2.055 -10.711 1 95.06 102 PRO A CA 1
ATOM 817 C C . PRO A 1 102 ? -18.609 -3.545 -11.008 1 95.06 102 PRO A C 1
ATOM 819 O O . PRO A 1 102 ? -19.25 -4.266 -10.242 1 95.06 102 PRO A O 1
ATOM 822 N N . ASP A 1 103 ? -18.016 -3.967 -12.062 1 95.56 103 ASP A N 1
ATOM 823 C CA . ASP A 1 103 ? -18.172 -5.363 -12.461 1 95.56 103 ASP A CA 1
ATOM 824 C C . ASP A 1 103 ? -17.516 -6.297 -11.445 1 95.56 103 ASP A C 1
ATOM 826 O O . ASP A 1 103 ? -18.109 -7.305 -11.055 1 95.56 103 ASP A O 1
ATOM 830 N N . ARG A 1 104 ? -16.344 -5.867 -11.023 1 95.06 104 ARG A N 1
ATOM 831 C CA . ARG A 1 104 ? -15.633 -6.68 -10.039 1 95.06 104 ARG A CA 1
ATOM 832 C C . ARG A 1 104 ? -16.391 -6.723 -8.719 1 95.06 104 ARG A C 1
ATOM 834 O O . ARG A 1 104 ? -16.5 -7.781 -8.094 1 95.06 104 ARG A O 1
ATOM 841 N N . ILE A 1 105 ? -16.906 -5.656 -8.312 1 96.06 105 ILE A N 1
ATOM 842 C CA . ILE A 1 105 ? -17.562 -5.527 -7.023 1 96.06 105 ILE A CA 1
ATOM 843 C C . ILE A 1 105 ? -18.859 -6.355 -7.023 1 96.06 105 ILE A C 1
ATOM 845 O O . ILE A 1 105 ? -19.203 -6.961 -6.008 1 96.06 105 ILE A O 1
ATOM 849 N N . ALA A 1 106 ? -19.453 -6.461 -8.148 1 95.69 106 ALA A N 1
ATOM 850 C CA . ALA A 1 106 ? -20.703 -7.184 -8.266 1 95.69 106 ALA A CA 1
ATOM 851 C C . ALA A 1 106 ? -20.516 -8.672 -7.965 1 95.69 106 ALA A C 1
ATOM 853 O O . ALA A 1 106 ? -21.469 -9.359 -7.578 1 95.69 106 ALA A O 1
ATOM 854 N N . GLU A 1 107 ? -19.312 -9.094 -8.078 1 95.44 107 GLU A N 1
ATOM 855 C CA . GLU A 1 107 ? -19.031 -10.516 -7.91 1 95.44 107 GLU A CA 1
ATOM 856 C C . GLU A 1 107 ? -18.594 -10.828 -6.484 1 95.44 107 GLU A C 1
ATOM 858 O O . GLU A 1 107 ? -18.484 -11.992 -6.102 1 95.44 107 GLU A O 1
ATOM 863 N N . LEU A 1 108 ? -18.469 -9.812 -5.676 1 96.19 108 LEU A N 1
ATOM 864 C CA . LEU A 1 108 ? -17.953 -9.984 -4.324 1 96.19 108 LEU A CA 1
ATOM 865 C C . LEU A 1 108 ? -19.078 -10.297 -3.35 1 96.19 108 LEU A C 1
ATOM 867 O O . LEU A 1 108 ? -20.219 -9.852 -3.541 1 96.19 108 LEU A O 1
ATOM 871 N N . GLU A 1 109 ? -18.703 -11.023 -2.275 1 93.94 109 GLU A N 1
ATOM 872 C CA . GLU A 1 109 ? -19.656 -11.273 -1.201 1 93.94 109 GLU A CA 1
ATOM 873 C C . GLU A 1 109 ? -20.047 -9.977 -0.493 1 93.94 109 GLU A C 1
ATOM 875 O O . GLU A 1 109 ? -21.156 -9.844 0.011 1 93.94 109 GLU A O 1
ATOM 880 N N . SER A 1 110 ? -19.172 -8.992 -0.557 1 94.19 110 SER A N 1
ATOM 881 C CA . SER A 1 110 ? -19.391 -7.719 0.123 1 94.19 110 SER A CA 1
ATOM 882 C C . SER A 1 110 ? -20.094 -6.719 -0.793 1 94.19 110 SER A C 1
ATOM 884 O O . SER A 1 110 ? -20.109 -5.52 -0.514 1 94.19 110 SER A O 1
ATOM 886 N N . ALA A 1 111 ? -20.672 -7.141 -1.845 1 94.94 111 ALA A N 1
ATOM 887 C CA . ALA A 1 111 ? -21.266 -6.254 -2.842 1 94.94 111 ALA A CA 1
ATOM 888 C C . ALA A 1 111 ? -22.266 -5.309 -2.199 1 94.94 111 ALA A C 1
ATOM 890 O O . ALA A 1 111 ? -22.328 -4.129 -2.545 1 94.94 111 ALA A O 1
ATOM 891 N N . SER A 1 112 ? -23 -5.852 -1.273 1 92.5 112 SER A N 1
ATOM 892 C CA . SER A 1 112 ? -24.031 -5.035 -0.644 1 92.5 112 SER A CA 1
ATOM 893 C C . SER A 1 112 ? -23.422 -3.91 0.183 1 92.5 112 SER A C 1
ATOM 895 O O . SER A 1 112 ? -23.969 -2.809 0.249 1 92.5 112 SER A O 1
ATOM 897 N N . ASP A 1 113 ? -22.359 -4.18 0.814 1 92.94 113 ASP A N 1
ATOM 898 C CA . ASP A 1 113 ? -21.672 -3.152 1.585 1 92.94 113 ASP A CA 1
ATOM 899 C C . ASP A 1 113 ? -21.125 -2.059 0.673 1 92.94 113 ASP A C 1
ATOM 901 O O . ASP A 1 113 ? -21.203 -0.872 1 1 92.94 113 ASP A O 1
ATOM 905 N N . TRP A 1 114 ? -20.594 -2.459 -0.414 1 93.88 114 TRP A N 1
ATOM 906 C CA . TRP A 1 114 ? -20.094 -1.503 -1.396 1 93.88 114 TRP A CA 1
ATOM 907 C C . TRP A 1 114 ? -21.219 -0.609 -1.909 1 93.88 114 TRP A C 1
ATOM 909 O O . TRP A 1 114 ? -21.016 0.589 -2.125 1 93.88 114 TRP A O 1
ATOM 919 N N . GLN A 1 115 ? -22.406 -1.159 -2.08 1 91.44 115 GLN A N 1
ATOM 920 C CA . GLN A 1 115 ? -23.547 -0.38 -2.543 1 91.44 115 GLN A CA 1
ATOM 921 C C . GLN A 1 115 ? -23.938 0.685 -1.522 1 91.44 115 GLN A C 1
ATOM 923 O O . GLN A 1 115 ? -24.25 1.817 -1.889 1 91.44 115 GLN A O 1
ATOM 928 N N . ALA A 1 116 ? -23.812 0.344 -0.276 1 90.38 116 ALA A N 1
ATOM 929 C CA . ALA A 1 116 ? -24.156 1.275 0.795 1 90.38 116 ALA A CA 1
ATOM 930 C C . ALA A 1 116 ? -23.172 2.453 0.832 1 90.38 116 ALA A C 1
ATOM 932 O O . ALA A 1 116 ? -23.562 3.57 1.185 1 90.38 116 ALA A O 1
ATOM 933 N N . ILE A 1 117 ? -21.984 2.191 0.446 1 88.62 117 ILE A N 1
ATOM 934 C CA . ILE A 1 117 ? -20.953 3.225 0.444 1 88.62 117 ILE A CA 1
ATOM 935 C C . ILE A 1 117 ? -21.156 4.152 -0.752 1 88.62 117 ILE A C 1
ATOM 937 O O . ILE A 1 117 ? -20.938 5.363 -0.649 1 88.62 117 ILE A O 1
ATOM 941 N N . ALA A 1 118 ? -21.578 3.609 -1.784 1 84.94 118 ALA A N 1
ATOM 942 C CA . ALA A 1 118 ? -21.719 4.348 -3.035 1 84.94 118 ALA A CA 1
ATOM 943 C C . ALA A 1 118 ? -22.953 5.25 -3 1 84.94 118 ALA A C 1
ATOM 945 O O . ALA A 1 118 ? -23.016 6.242 -3.727 1 84.94 118 ALA A O 1
ATOM 946 N N . ASP A 1 119 ? -23.922 4.906 -2.172 1 77.62 119 ASP A N 1
ATOM 947 C CA . ASP A 1 119 ? -25.172 5.66 -2.092 1 77.62 119 ASP A CA 1
ATOM 948 C C . ASP A 1 119 ? -25.016 6.867 -1.165 1 77.62 119 ASP A C 1
ATOM 950 O O . ASP A 1 119 ? -25.578 7.93 -1.431 1 77.62 119 ASP A O 1
ATOM 954 N N . MET B 1 1 ? 12.102 17.109 33.969 1 23.81 1 MET B N 1
ATOM 955 C CA . MET B 1 1 ? 13.211 18.031 34.25 1 23.81 1 MET B CA 1
ATOM 956 C C . MET B 1 1 ? 14.383 17.734 33.312 1 23.81 1 MET B C 1
ATOM 958 O O . MET B 1 1 ? 15.242 16.906 33.625 1 23.81 1 MET B O 1
ATOM 962 N N . VAL B 1 2 ? 14.031 17.516 32.062 1 26.66 2 VAL B N 1
ATOM 963 C CA . VAL B 1 2 ? 14.594 16.422 31.266 1 26.66 2 VAL B CA 1
ATOM 964 C C . VAL B 1 2 ? 16.031 16.766 30.859 1 26.66 2 VAL B C 1
ATOM 966 O O . VAL B 1 2 ? 16.844 15.867 30.641 1 26.66 2 VAL B O 1
ATOM 969 N N . SER B 1 3 ? 16.297 18.172 30.438 1 29.34 3 SER B N 1
ATOM 970 C CA . SER B 1 3 ? 17.094 18.75 29.359 1 29.34 3 SER B CA 1
ATOM 971 C C . SER B 1 3 ? 18.453 19.219 29.859 1 29.34 3 SER B C 1
ATOM 973 O O . SER B 1 3 ? 18.688 20.406 30.047 1 29.34 3 SER B O 1
ATOM 975 N N . ARG B 1 4 ? 19.172 18.438 30.812 1 26.78 4 ARG B N 1
ATOM 976 C CA . ARG B 1 4 ? 20.297 19 31.547 1 26.78 4 ARG B CA 1
ATOM 977 C C . ARG B 1 4 ? 21.391 19.453 30.609 1 26.78 4 ARG B C 1
ATOM 979 O O . ARG B 1 4 ? 22.188 20.328 30.953 1 26.78 4 ARG B O 1
ATOM 986 N N . ARG B 1 5 ? 22.156 18.891 29.578 1 26.98 5 ARG B N 1
ATOM 987 C CA . ARG B 1 5 ? 23.281 18.141 30.125 1 26.98 5 ARG B CA 1
ATOM 988 C C . ARG B 1 5 ? 24.406 19.078 30.531 1 26.98 5 ARG B C 1
ATOM 990 O O . ARG B 1 5 ? 25.156 18.797 31.469 1 26.98 5 ARG B O 1
ATOM 997 N N . CYS B 1 6 ? 24.984 20.188 29.719 1 31.91 6 CYS B N 1
ATOM 998 C CA . CYS B 1 6 ? 26.266 20.484 29.094 1 31.91 6 CYS B CA 1
ATOM 999 C C . CYS B 1 6 ? 27.062 21.453 29.953 1 31.91 6 CYS B C 1
ATOM 1001 O O . CYS B 1 6 ? 26.719 22.641 30.062 1 31.91 6 CYS B O 1
ATOM 1003 N N . GLN B 1 7 ? 27.609 21.156 31.125 1 28.19 7 GLN B N 1
ATOM 1004 C CA . GLN B 1 7 ? 28.344 22 32.062 1 28.19 7 GLN B CA 1
ATOM 1005 C C . GLN B 1 7 ? 29.578 22.609 31.406 1 28.19 7 GLN B C 1
ATOM 1007 O O . GLN B 1 7 ? 30.391 21.906 30.812 1 28.19 7 GLN B O 1
ATOM 1012 N N . SER B 1 8 ? 29.531 23.953 31.078 1 25.89 8 SER B N 1
ATOM 1013 C CA . SER B 1 8 ? 30.531 24.844 30.516 1 25.89 8 SER B CA 1
ATOM 1014 C C . SER B 1 8 ? 31.75 24.938 31.422 1 25.89 8 SER B C 1
ATOM 1016 O O . SER B 1 8 ? 31.641 25.312 32.594 1 25.89 8 SER B O 1
ATOM 1018 N N . LEU B 1 9 ? 32.625 23.953 31.469 1 31.61 9 LEU B N 1
ATOM 1019 C CA . LEU B 1 9 ? 33.938 24.047 32.094 1 31.61 9 LEU B CA 1
ATOM 1020 C C . LEU B 1 9 ? 34.625 25.375 31.734 1 31.61 9 LEU B C 1
ATOM 1022 O O . LEU B 1 9 ? 34.469 25.875 30.625 1 31.61 9 LEU B O 1
ATOM 1026 N N . HIS B 1 10 ? 34.938 26.156 32.812 1 31.3 10 HIS B N 1
ATOM 1027 C CA . HIS B 1 10 ? 35.531 27.5 32.938 1 31.3 10 HIS B CA 1
ATOM 1028 C C . HIS B 1 10 ? 36.781 27.641 32.094 1 31.3 10 HIS B C 1
ATOM 1030 O O . HIS B 1 10 ? 37.656 26.781 32.125 1 31.3 10 HIS B O 1
ATOM 1036 N N . ARG B 1 11 ? 36.75 28.5 31.141 1 29.14 11 ARG B N 1
ATOM 1037 C CA . ARG B 1 11 ? 37.719 29.031 30.188 1 29.14 11 ARG B CA 1
ATOM 1038 C C . ARG B 1 11 ? 38.906 29.656 30.906 1 29.14 11 ARG B C 1
ATOM 1040 O O . ARG B 1 11 ? 38.781 30.75 31.469 1 29.14 11 ARG B O 1
ATOM 1047 N N . LYS B 1 12 ? 39.75 29.016 31.766 1 33.81 12 LYS B N 1
ATOM 1048 C CA . LYS B 1 12 ? 41 29.719 31.953 1 33.81 12 LYS B CA 1
ATOM 1049 C C . LYS B 1 12 ? 41.656 30.047 30.609 1 33.81 12 LYS B C 1
ATOM 1051 O O . LYS B 1 12 ? 42.125 29.141 29.906 1 33.81 12 LYS B O 1
ATOM 1056 N N . ARG B 1 13 ? 41.25 30.922 29.828 1 29.86 13 ARG B N 1
ATOM 1057 C CA . ARG B 1 13 ? 42.094 31.406 28.734 1 29.86 13 ARG B CA 1
ATOM 1058 C C . ARG B 1 13 ? 43.5 31.75 29.234 1 29.86 13 ARG B C 1
ATOM 1060 O O . ARG B 1 13 ? 43.656 32.438 30.234 1 29.86 13 ARG B O 1
ATOM 1067 N N . TRP B 1 14 ? 44.5 31.234 28.375 1 27.73 14 TRP B N 1
ATOM 1068 C CA . TRP B 1 14 ? 45.281 31.031 27.141 1 27.73 14 TRP B CA 1
ATOM 1069 C C . TRP B 1 14 ? 45.438 32.344 26.391 1 27.73 14 TRP B C 1
ATOM 1071 O O . TRP B 1 14 ? 44.469 33.062 26.125 1 27.73 14 TRP B O 1
ATOM 1081 N N . GLY B 1 15 ? 46.75 33.062 26.484 1 27.64 15 GLY B N 1
ATOM 1082 C CA . GLY B 1 15 ? 47.375 34.188 25.812 1 27.64 15 GLY B CA 1
ATOM 1083 C C . GLY B 1 15 ? 46.969 34.312 24.359 1 27.64 15 GLY B C 1
ATOM 1084 O O . GLY B 1 15 ? 46.188 33.5 23.859 1 27.64 15 GLY B O 1
ATOM 1085 N N . GLN B 1 16 ? 48.062 34.781 23.375 1 30.81 16 GLN B N 1
ATOM 1086 C CA . GLN B 1 16 ? 48.031 35.469 22.094 1 30.81 16 GLN B CA 1
ATOM 1087 C C . GLN B 1 16 ? 47.375 34.594 21.031 1 30.81 16 GLN B C 1
ATOM 1089 O O . GLN B 1 16 ? 47.438 34.906 19.828 1 30.81 16 GLN B O 1
ATOM 1094 N N . GLY B 1 17 ? 47.094 33.344 21.297 1 27.86 17 GLY B N 1
ATOM 1095 C CA . GLY B 1 17 ? 47.031 32.531 20.094 1 27.86 17 GLY B CA 1
ATOM 1096 C C . GLY B 1 17 ? 46.031 33 19.078 1 27.86 17 GLY B C 1
ATOM 1097 O O . GLY B 1 17 ? 45.125 33.75 19.422 1 27.86 17 GLY B O 1
ATOM 1098 N N . SER B 1 18 ? 46.281 32.75 17.672 1 35.44 18 SER B N 1
ATOM 1099 C CA . SER B 1 18 ? 45.656 33 16.375 1 35.44 18 SER B CA 1
ATOM 1100 C C . SER B 1 18 ? 44.188 32.656 16.406 1 35.44 18 SER B C 1
ATOM 1102 O O . SER B 1 18 ? 43.781 31.609 16.953 1 35.44 18 SER B O 1
ATOM 1104 N N . ALA B 1 19 ? 43.312 33.688 16.422 1 38.78 19 ALA B N 1
ATOM 1105 C CA . ALA B 1 19 ? 41.875 33.906 16.156 1 38.78 19 ALA B CA 1
ATOM 1106 C C . ALA B 1 19 ? 41.438 33.031 14.984 1 38.78 19 ALA B C 1
ATOM 1108 O O . ALA B 1 19 ? 41.344 33.5 13.852 1 38.78 19 ALA B O 1
ATOM 1109 N N . ARG B 1 20 ? 42.219 31.891 14.734 1 35.5 20 ARG B N 1
ATOM 1110 C CA . ARG B 1 20 ? 41.594 31.219 13.602 1 35.5 20 ARG B CA 1
ATOM 1111 C C . ARG B 1 20 ? 40.125 30.953 13.852 1 35.5 20 ARG B C 1
ATOM 1113 O O . ARG B 1 20 ? 39.75 30.219 14.773 1 35.5 20 ARG B O 1
ATOM 1120 N N . LEU B 1 21 ? 39.25 31.969 13.672 1 38.75 21 LEU B N 1
ATOM 1121 C CA . LEU B 1 21 ? 37.812 31.781 13.5 1 38.75 21 LEU B CA 1
ATOM 1122 C C . LEU B 1 21 ? 37.5 30.453 12.82 1 38.75 21 LEU B C 1
ATOM 1124 O O . LEU B 1 21 ? 37.844 30.25 11.656 1 38.75 21 LEU B O 1
ATOM 1128 N N . GLY B 1 22 ? 37.688 29.344 13.477 1 35.66 22 GLY B N 1
ATOM 1129 C CA . GLY B 1 22 ? 37.188 28.094 12.93 1 35.66 22 GLY B CA 1
ATOM 1130 C C . GLY B 1 22 ? 35.844 28.25 12.25 1 35.66 22 GLY B C 1
ATOM 1131 O O . GLY B 1 22 ? 34.938 28.906 12.781 1 35.66 22 GLY B O 1
ATOM 1132 N N . LYS B 1 23 ? 35.875 28.359 10.867 1 40.84 23 LYS B N 1
ATOM 1133 C CA . LYS B 1 23 ? 34.688 28.141 10.055 1 40.84 23 LYS B CA 1
ATOM 1134 C C . LYS B 1 23 ? 33.688 27.188 10.742 1 40.84 23 LYS B C 1
ATOM 1136 O O . LYS B 1 23 ? 34 26 10.914 1 40.84 23 LYS B O 1
ATOM 1141 N N . PHE B 1 24 ? 33 27.609 11.781 1 45.44 24 PHE B N 1
ATOM 1142 C CA . PHE B 1 24 ? 31.781 26.844 12.031 1 45.44 24 PHE B CA 1
ATOM 1143 C C . PHE B 1 24 ? 31.172 26.344 10.727 1 45.44 24 PHE B C 1
ATOM 1145 O O . PHE B 1 24 ? 30.625 27.125 9.953 1 45.44 24 PHE B O 1
ATOM 1152 N N . ALA B 1 25 ? 31.891 25.406 10.086 1 42.91 25 ALA B N 1
ATOM 1153 C CA . ALA B 1 25 ? 31.094 24.719 9.07 1 42.91 25 ALA B CA 1
ATOM 1154 C C . ALA B 1 25 ? 29.625 24.703 9.438 1 42.91 25 ALA B C 1
ATOM 1156 O O . ALA B 1 25 ? 29.234 24.188 10.492 1 42.91 25 ALA B O 1
ATOM 1157 N N . SER B 1 26 ? 29.062 25.859 9.289 1 38.94 26 SER B N 1
ATOM 1158 C CA . SER B 1 26 ? 27.609 25.703 9.203 1 38.94 26 SER B CA 1
ATOM 1159 C C . SER B 1 26 ? 27.234 24.344 8.625 1 38.94 26 SER B C 1
ATOM 1161 O O . SER B 1 26 ? 27.391 24.109 7.43 1 38.94 26 SER B O 1
ATOM 1163 N N . HIS B 1 27 ? 27.672 23.25 9.297 1 40.44 27 HIS B N 1
ATOM 1164 C CA . HIS B 1 27 ? 26.906 22.094 8.875 1 40.44 27 HIS B CA 1
ATOM 1165 C C . HIS B 1 27 ? 25.469 22.484 8.508 1 40.44 27 HIS B C 1
ATOM 1167 O O . HIS B 1 27 ? 24.641 22.688 9.391 1 40.44 27 HIS B O 1
ATOM 1173 N N . VAL B 1 28 ? 25.281 23.422 7.664 1 41.47 28 VAL B N 1
ATOM 1174 C CA . VAL B 1 28 ? 23.938 23.406 7.086 1 41.47 28 VAL B CA 1
ATOM 1175 C C . VAL B 1 28 ? 23.375 21.984 7.129 1 41.47 28 VAL B C 1
ATOM 1177 O O . VAL B 1 28 ? 23.891 21.078 6.461 1 41.47 28 VAL B O 1
ATOM 1180 N N . CYS B 1 29 ? 23.25 21.391 8.273 1 43.97 29 CYS B N 1
ATOM 1181 C CA . CYS B 1 29 ? 22.453 20.172 8.32 1 43.97 29 CYS B CA 1
ATOM 1182 C C . CYS B 1 29 ? 21.453 20.141 7.16 1 43.97 29 CYS B C 1
ATOM 1184 O O . CYS B 1 29 ? 20.484 20.891 7.145 1 43.97 29 CYS B O 1
ATOM 1186 N N . ALA B 1 30 ? 21.891 20.234 5.938 1 45.41 30 ALA B N 1
ATOM 1187 C CA . ALA B 1 30 ? 21 20.062 4.801 1 45.41 30 ALA B CA 1
ATOM 1188 C C . ALA B 1 30 ? 19.812 19.172 5.168 1 45.41 30 ALA B C 1
ATOM 1190 O O . ALA B 1 30 ? 19.969 17.969 5.383 1 45.41 30 ALA B O 1
ATOM 1191 N N . ILE B 1 31 ? 18.969 19.609 6.07 1 52.53 31 ILE B N 1
ATOM 1192 C CA . ILE B 1 31 ? 17.688 18.953 6.297 1 52.53 31 ILE B CA 1
ATOM 1193 C C . ILE B 1 31 ? 17.188 18.344 4.992 1 52.53 31 ILE B C 1
ATOM 1195 O O . ILE B 1 31 ? 16.969 19.062 4.012 1 52.53 31 ILE B O 1
ATOM 1199 N N . VAL B 1 32 ? 17.812 17.359 4.547 1 57.03 32 VAL B N 1
ATOM 1200 C CA . VAL B 1 32 ? 17.312 16.719 3.336 1 57.03 32 VAL B CA 1
ATOM 1201 C C . VAL B 1 32 ? 15.805 16.953 3.219 1 57.03 32 VAL B C 1
ATOM 1203 O O . VAL B 1 32 ? 15.047 16.625 4.129 1 57.03 32 VAL B O 1
ATOM 1206 N N . THR B 1 33 ? 15.422 18.062 2.666 1 73.44 33 THR B N 1
ATOM 1207 C CA . THR B 1 33 ? 14.023 18.219 2.277 1 73.44 33 THR B CA 1
ATOM 1208 C C . THR B 1 33 ? 13.547 17.016 1.473 1 73.44 33 THR B C 1
ATOM 1210 O O . THR B 1 33 ? 14.047 16.75 0.376 1 73.44 33 THR B O 1
ATOM 1213 N N . LEU B 1 34 ? 13.148 16.047 2.129 1 85.25 34 LEU B N 1
ATOM 1214 C CA . LEU B 1 34 ? 12.648 14.828 1.509 1 85.25 34 LEU B CA 1
ATOM 1215 C C . LEU B 1 34 ? 11.367 15.102 0.734 1 85.25 34 LEU B C 1
ATOM 1217 O O . LEU B 1 34 ? 10.312 15.359 1.332 1 85.25 34 LEU B O 1
ATOM 1221 N N . SER B 1 35 ? 11.523 15.242 -0.597 1 90 35 SER B N 1
ATOM 1222 C CA . SER B 1 35 ? 10.305 15.367 -1.395 1 90 35 SER B CA 1
ATOM 1223 C C . SER B 1 35 ? 9.477 14.078 -1.34 1 90 35 SER B C 1
ATOM 1225 O O . SER B 1 35 ? 10 13.016 -1.011 1 90 35 SER B O 1
ATOM 1227 N N . ARG B 1 36 ? 8.242 14.203 -1.671 1 93.75 36 ARG B N 1
ATOM 1228 C CA . ARG B 1 36 ? 7.332 13.062 -1.688 1 93.75 36 ARG B CA 1
ATOM 1229 C C . ARG B 1 36 ? 7.789 12.016 -2.695 1 93.75 36 ARG B C 1
ATOM 1231 O O . ARG B 1 36 ? 7.727 10.812 -2.422 1 93.75 36 ARG B O 1
ATOM 1238 N N . GLU B 1 37 ? 8.18 12.453 -3.863 1 93.69 37 GLU B N 1
ATOM 1239 C CA . GLU B 1 37 ? 8.648 11.555 -4.91 1 93.69 37 GLU B CA 1
ATOM 1240 C C . GLU B 1 37 ?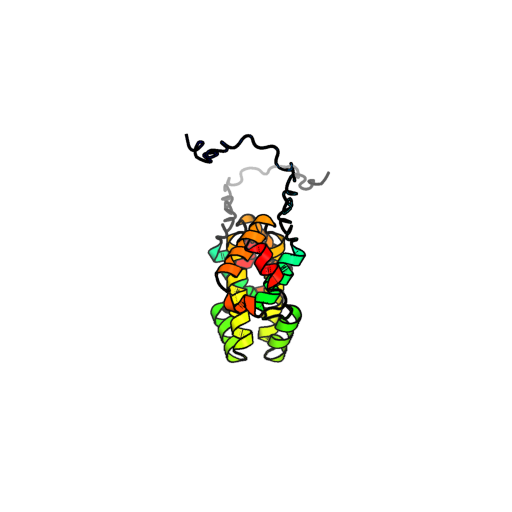 9.891 10.789 -4.465 1 93.69 37 GLU B C 1
ATOM 1242 O O . GLU B 1 37 ? 10 9.578 -4.695 1 93.69 37 GLU B O 1
ATOM 1247 N N . HIS B 1 38 ? 10.75 11.484 -3.865 1 94.25 38 HIS B N 1
ATOM 1248 C CA . HIS B 1 38 ? 11.961 10.836 -3.375 1 94.25 38 HIS B CA 1
ATOM 1249 C C . HIS B 1 38 ? 11.648 9.859 -2.252 1 94.25 38 HIS B C 1
ATOM 1251 O O . HIS B 1 38 ? 12.211 8.766 -2.199 1 94.25 38 HIS B O 1
ATOM 1257 N N . ALA B 1 39 ? 10.805 10.242 -1.334 1 95.56 39 ALA B N 1
ATOM 1258 C CA . ALA B 1 39 ? 10.375 9.367 -0.249 1 95.56 39 ALA B CA 1
ATOM 1259 C C . ALA B 1 39 ? 9.797 8.062 -0.796 1 95.56 39 ALA B C 1
ATOM 1261 O O . ALA B 1 39 ? 10.086 6.98 -0.274 1 95.56 39 ALA B O 1
ATOM 1262 N N . TRP B 1 40 ? 9.016 8.156 -1.893 1 97.06 40 TRP B N 1
ATOM 1263 C CA . TRP B 1 40 ? 8.43 6.977 -2.527 1 97.06 40 TRP B CA 1
ATOM 1264 C C . TRP B 1 40 ? 9.516 6.074 -3.105 1 97.06 40 TRP B C 1
ATOM 1266 O O . TRP B 1 40 ? 9.438 4.848 -3 1 97.06 40 TRP B O 1
ATOM 1276 N N . GLN B 1 41 ? 10.5 6.684 -3.645 1 96.38 41 GLN B N 1
ATOM 1277 C CA . GLN B 1 41 ? 11.602 5.914 -4.219 1 96.38 41 GLN B CA 1
ATOM 1278 C C . GLN B 1 41 ? 12.352 5.148 -3.135 1 96.38 41 GLN B C 1
ATOM 1280 O O . GLN B 1 41 ? 12.727 3.99 -3.334 1 96.38 41 GLN B O 1
ATOM 1285 N N . LEU B 1 42 ? 12.562 5.785 -2.018 1 96.62 42 LEU B N 1
ATOM 1286 C CA . LEU B 1 42 ? 13.242 5.129 -0.908 1 96.62 42 LEU B CA 1
ATOM 1287 C C . LEU B 1 42 ? 12.422 3.955 -0.385 1 96.62 42 LEU B C 1
ATOM 1289 O O . LEU B 1 42 ? 12.961 2.875 -0.133 1 96.62 42 LEU B O 1
ATOM 1293 N N . LEU B 1 43 ? 11.148 4.195 -0.271 1 97.69 43 LEU B N 1
ATOM 1294 C CA . LEU B 1 43 ? 10.281 3.123 0.209 1 97.69 43 LEU B CA 1
ATOM 1295 C C . LEU B 1 43 ? 10.336 1.919 -0.724 1 97.69 43 LEU B C 1
ATOM 1297 O O . LEU B 1 43 ? 10.461 0.78 -0.267 1 97.69 43 LEU B O 1
ATOM 1301 N N . GLN B 1 44 ? 10.266 2.17 -2.023 1 97.75 44 GLN B N 1
ATOM 1302 C CA . GLN B 1 44 ? 10.328 1.083 -2.994 1 97.75 44 GLN B CA 1
ATOM 1303 C C . GLN B 1 44 ? 11.641 0.314 -2.869 1 97.75 44 GLN B C 1
ATOM 1305 O O . GLN B 1 44 ? 11.648 -0.918 -2.893 1 97.75 44 GLN B O 1
ATOM 1310 N N . ASP B 1 45 ? 12.672 1.075 -2.781 1 97.25 45 ASP B N 1
ATOM 1311 C CA . ASP B 1 45 ? 13.992 0.459 -2.656 1 97.25 45 ASP B CA 1
ATOM 1312 C C . ASP B 1 45 ? 14.031 -0.513 -1.479 1 97.25 45 ASP B C 1
ATOM 1314 O O . ASP B 1 45 ? 14.578 -1.611 -1.594 1 97.25 45 ASP B O 1
ATOM 1318 N N . LEU B 1 46 ? 13.453 -0.094 -0.395 1 97.69 46 LEU B N 1
ATOM 1319 C CA . LEU B 1 46 ? 13.43 -0.938 0.794 1 97.69 46 LEU B CA 1
ATOM 1320 C C . LEU B 1 46 ? 12.492 -2.125 0.601 1 97.69 46 LEU B C 1
ATOM 1322 O O . LEU B 1 46 ? 12.859 -3.268 0.883 1 97.69 46 LEU B O 1
ATOM 1326 N N . LEU B 1 47 ? 11.32 -1.905 0.075 1 97.81 47 LEU B N 1
ATOM 1327 C CA . LEU B 1 47 ? 10.281 -2.926 -0.011 1 97.81 47 LEU B CA 1
ATOM 1328 C C . LEU B 1 47 ? 10.656 -4 -1.024 1 97.81 47 LEU B C 1
ATOM 1330 O O . LEU B 1 47 ? 10.383 -5.184 -0.811 1 97.81 47 LEU B O 1
ATOM 1334 N N . PHE B 1 48 ? 11.328 -3.541 -2.096 1 98 48 PHE B N 1
ATOM 1335 C CA . PHE B 1 48 ? 11.5 -4.457 -3.215 1 98 48 PHE B CA 1
ATOM 1336 C C . PHE B 1 48 ? 12.984 -4.715 -3.477 1 98 48 PHE B C 1
ATOM 1338 O O . PHE B 1 48 ? 13.375 -5.039 -4.602 1 98 48 PHE B O 1
ATOM 1345 N N . TYR B 1 49 ? 13.781 -4.496 -2.465 1 93.88 49 TYR B N 1
ATOM 1346 C CA . TYR B 1 49 ? 15.188 -4.871 -2.453 1 93.88 49 TYR B CA 1
ATOM 1347 C C . TYR B 1 49 ? 15.922 -4.262 -3.643 1 93.88 49 TYR B C 1
ATOM 1349 O O . TYR B 1 49 ? 16.641 -4.965 -4.363 1 93.88 49 TYR B O 1
ATOM 1357 N N . GLY B 1 50 ? 15.648 -3.051 -3.844 1 94.81 50 GLY B N 1
ATOM 1358 C CA . GLY B 1 50 ? 16.391 -2.311 -4.855 1 94.81 50 GLY B CA 1
ATOM 1359 C C . GLY B 1 50 ? 15.672 -2.256 -6.191 1 94.81 50 GLY B C 1
ATOM 1360 O O . GLY B 1 50 ? 16.141 -1.6 -7.125 1 94.81 50 GLY B O 1
ATOM 1361 N N . GLU B 1 51 ? 14.562 -2.857 -6.305 1 95 51 GLU B N 1
ATOM 1362 C CA . GLU B 1 51 ? 13.805 -2.846 -7.551 1 95 51 GLU B CA 1
ATOM 1363 C C . GLU B 1 51 ? 12.625 -1.88 -7.465 1 95 51 GLU B C 1
ATOM 1365 O O . GLU B 1 51 ? 12.25 -1.438 -6.375 1 95 51 GLU B O 1
ATOM 1370 N N . SER B 1 52 ? 12.062 -1.535 -8.625 1 97.44 52 SER B N 1
ATOM 1371 C CA . SER B 1 52 ? 10.883 -0.674 -8.672 1 97.44 52 SER B CA 1
ATOM 1372 C C . SER B 1 52 ? 9.609 -1.464 -8.383 1 97.44 52 SER B C 1
ATOM 1374 O O . SER B 1 52 ? 9.586 -2.689 -8.523 1 97.44 52 SER B O 1
ATOM 1376 N N . ALA B 1 53 ? 8.562 -0.748 -8.039 1 98.38 53 ALA B N 1
ATOM 1377 C CA . ALA B 1 53 ? 7.254 -1.372 -7.859 1 98.38 53 ALA B CA 1
ATOM 1378 C C . ALA B 1 53 ? 6.781 -2.041 -9.148 1 98.38 53 ALA B C 1
ATOM 1380 O O . ALA B 1 53 ? 6.207 -3.133 -9.109 1 98.38 53 ALA B O 1
ATOM 1381 N N . GLU B 1 54 ? 7.051 -1.445 -10.258 1 97.94 54 GLU B N 1
ATOM 1382 C CA . GLU B 1 54 ? 6.637 -1.99 -11.547 1 97.94 54 GLU B CA 1
ATOM 1383 C C . GLU B 1 54 ? 7.316 -3.326 -11.828 1 97.94 54 GLU B C 1
ATOM 1385 O O . GLU B 1 54 ? 6.676 -4.273 -12.289 1 97.94 54 GLU B O 1
ATOM 1390 N N . THR B 1 55 ? 8.586 -3.371 -11.609 1 98.44 55 THR B N 1
ATOM 1391 C CA . THR B 1 55 ? 9.336 -4.605 -11.812 1 98.44 55 THR B CA 1
ATOM 1392 C C . THR B 1 55 ? 8.828 -5.707 -10.891 1 98.44 55 THR B C 1
ATOM 1394 O O . THR B 1 55 ? 8.633 -6.848 -11.328 1 98.44 55 THR B O 1
ATOM 1397 N N . TRP B 1 56 ? 8.578 -5.391 -9.648 1 98.56 56 TRP B N 1
ATOM 1398 C CA . TRP B 1 56 ? 8.07 -6.359 -8.68 1 98.56 56 TRP B CA 1
ATOM 1399 C C . TRP B 1 56 ? 6.715 -6.902 -9.117 1 98.56 56 TRP B C 1
ATOM 1401 O O . TRP B 1 56 ? 6.477 -8.109 -9.07 1 98.56 56 TRP B O 1
ATOM 1411 N N . VAL B 1 57 ? 5.816 -6.031 -9.555 1 98.81 57 VAL B N 1
ATOM 1412 C CA . VAL B 1 57 ? 4.496 -6.434 -10.023 1 98.81 57 VAL B CA 1
ATOM 1413 C C . VAL B 1 57 ? 4.637 -7.395 -11.203 1 98.81 57 VAL B C 1
ATOM 1415 O O . VAL B 1 57 ? 3.938 -8.406 -11.266 1 98.81 57 VAL B O 1
ATOM 1418 N N . GLN B 1 58 ? 5.555 -7.074 -12.094 1 98.31 58 GLN B N 1
ATOM 1419 C CA . GLN B 1 58 ? 5.762 -7.934 -13.25 1 98.31 58 GLN B CA 1
ATOM 1420 C C . GLN B 1 58 ? 6.254 -9.312 -12.836 1 98.31 58 GLN B C 1
ATOM 1422 O O . GLN B 1 58 ? 5.875 -10.32 -13.43 1 98.31 58 GLN B O 1
ATOM 1427 N N . ASP B 1 59 ? 7.113 -9.352 -11.852 1 98.25 59 ASP B N 1
ATOM 1428 C CA . ASP B 1 59 ? 7.617 -10.633 -11.367 1 98.25 59 ASP B CA 1
ATOM 1429 C C . ASP B 1 59 ? 6.496 -11.469 -10.742 1 98.25 59 ASP B C 1
ATOM 1431 O O . ASP B 1 59 ? 6.418 -12.68 -10.961 1 98.25 59 ASP B O 1
ATOM 1435 N N . VAL B 1 60 ? 5.629 -10.867 -9.992 1 98.19 60 VAL B N 1
ATOM 1436 C CA . VAL B 1 60 ? 4.488 -11.562 -9.406 1 98.19 60 VAL B CA 1
ATOM 1437 C C . VAL B 1 60 ? 3.561 -12.055 -10.516 1 98.19 60 VAL B C 1
ATOM 1439 O O . VAL B 1 60 ? 3.1 -13.195 -10.492 1 98.19 60 VAL B O 1
ATOM 1442 N N . TRP B 1 61 ? 3.359 -11.141 -11.508 1 97.94 61 TRP B N 1
ATOM 1443 C CA . TRP B 1 61 ? 2.482 -11.445 -12.641 1 97.94 61 TRP B CA 1
ATOM 1444 C C . TRP B 1 61 ? 3.006 -12.641 -13.43 1 97.94 61 TRP B C 1
ATOM 1446 O O . TRP B 1 61 ? 2.229 -13.5 -13.852 1 97.94 61 TRP B O 1
ATOM 1456 N N . THR B 1 62 ? 4.316 -12.586 -13.617 1 97.88 62 THR B N 1
ATOM 1457 C CA . THR B 1 62 ? 4.957 -13.656 -14.367 1 97.88 62 THR B CA 1
ATOM 1458 C C . THR B 1 62 ? 4.758 -15 -13.664 1 97.88 62 THR B C 1
ATOM 1460 O O . THR B 1 62 ? 4.605 -16.031 -14.328 1 97.88 62 THR B O 1
ATOM 1463 N N . GLN B 1 63 ? 4.758 -15.016 -12.336 1 96.75 63 GLN B N 1
ATOM 1464 C CA . GLN B 1 63 ? 4.539 -16.25 -11.586 1 96.75 63 GLN B CA 1
ATOM 1465 C C . GLN B 1 63 ? 3.074 -16.672 -11.633 1 96.75 63 GLN B C 1
ATOM 1467 O O . GLN B 1 63 ? 2.768 -17.859 -11.727 1 96.75 63 GLN B O 1
ATOM 1472 N N . ASN B 1 64 ? 2.166 -15.711 -11.5 1 97.56 64 ASN B N 1
ATOM 1473 C CA . ASN B 1 64 ? 0.723 -15.93 -11.461 1 97.56 64 ASN B CA 1
ATOM 1474 C C . ASN B 1 64 ? -0.043 -14.664 -11.844 1 97.56 64 ASN B C 1
ATOM 1476 O O . ASN B 1 64 ? 0.033 -13.656 -11.141 1 97.56 64 ASN B O 1
ATOM 1480 N N . GLU B 1 65 ? -0.811 -14.758 -12.875 1 97 65 GLU B N 1
ATOM 1481 C CA . GLU B 1 65 ? -1.486 -13.586 -13.422 1 97 65 GLU B CA 1
ATOM 1482 C C . GLU B 1 65 ? -2.482 -13 -12.422 1 97 65 GLU B C 1
ATOM 1484 O O . GLU B 1 65 ? -2.588 -11.781 -12.281 1 97 65 GLU B O 1
ATOM 1489 N N . GLY B 1 66 ? -3.225 -13.852 -11.734 1 96.44 66 GLY B N 1
ATOM 1490 C CA . GLY B 1 66 ? -4.195 -13.398 -10.75 1 96.44 66 GLY B CA 1
ATOM 1491 C C . GLY B 1 66 ? -3.566 -12.672 -9.578 1 96.44 66 GLY B C 1
ATOM 1492 O O . GLY B 1 66 ? -4.039 -11.617 -9.164 1 96.44 66 GLY B O 1
ATOM 1493 N N . LEU B 1 67 ? -2.457 -13.203 -9.094 1 97.81 67 LEU B N 1
ATOM 1494 C CA . LEU B 1 67 ? -1.727 -12.547 -8.016 1 97.81 67 LEU B CA 1
ATOM 1495 C C . LEU B 1 67 ? -1.13 -11.227 -8.484 1 97.81 67 LEU B C 1
ATOM 1497 O O . LEU B 1 67 ? -1.087 -10.258 -7.723 1 97.81 67 LEU B O 1
ATOM 1501 N N . GLY B 1 68 ? -0.71 -11.242 -9.727 1 98.44 68 GLY B N 1
ATOM 1502 C CA . GLY B 1 68 ? -0.148 -10.039 -10.305 1 98.44 68 GLY B CA 1
ATOM 1503 C C . GLY B 1 68 ? -1.152 -8.906 -10.422 1 98.44 68 GLY B C 1
ATOM 1504 O O . GLY B 1 68 ? -0.818 -7.746 -10.172 1 98.44 68 GLY B O 1
ATOM 1505 N N . GLU B 1 69 ? -2.33 -9.25 -10.82 1 97.31 69 GLU B N 1
ATOM 1506 C CA . GLU B 1 69 ? -3.389 -8.25 -10.891 1 97.31 69 GLU B CA 1
ATOM 1507 C C . GLU B 1 69 ? -3.627 -7.602 -9.523 1 97.31 69 GLU B C 1
ATOM 1509 O O . GLU B 1 69 ? -3.75 -6.379 -9.43 1 97.31 69 GLU B O 1
ATOM 1514 N N . SER B 1 70 ? -3.693 -8.422 -8.547 1 98 70 SER B N 1
ATOM 1515 C CA . SER B 1 70 ? -3.869 -7.918 -7.188 1 98 70 SER B CA 1
ATOM 1516 C C . SER B 1 70 ? -2.672 -7.086 -6.75 1 98 70 SER B C 1
ATOM 1518 O O . SER B 1 70 ? -2.834 -6.066 -6.074 1 98 70 SER B O 1
ATOM 1520 N N . ALA B 1 71 ? -1.492 -7.555 -7.133 1 98.69 71 ALA B N 1
ATOM 1521 C CA . ALA B 1 71 ? -0.281 -6.809 -6.801 1 98.69 71 ALA B CA 1
ATOM 1522 C C . ALA B 1 71 ? -0.32 -5.406 -7.398 1 98.69 71 ALA B C 1
ATOM 1524 O O . ALA B 1 71 ? 0.001 -4.426 -6.723 1 98.69 71 ALA B O 1
ATOM 1525 N N . ALA B 1 72 ? -0.708 -5.297 -8.664 1 98.62 72 ALA B N 1
ATOM 1526 C CA . ALA B 1 72 ? -0.807 -4.004 -9.336 1 98.62 72 ALA B CA 1
ATOM 1527 C C . ALA B 1 72 ? -1.821 -3.1 -8.641 1 98.62 72 ALA B C 1
ATOM 1529 O O . ALA B 1 72 ? -1.554 -1.918 -8.414 1 98.62 72 ALA B O 1
ATOM 1530 N N . ALA B 1 73 ? -2.91 -3.646 -8.297 1 97.62 73 ALA B N 1
ATOM 1531 C CA . ALA B 1 73 ? -3.943 -2.875 -7.605 1 97.62 73 ALA B CA 1
ATOM 1532 C C . ALA B 1 73 ? -3.455 -2.4 -6.238 1 97.62 73 ALA B C 1
ATOM 1534 O O . ALA B 1 73 ? -3.73 -1.268 -5.836 1 97.62 73 ALA B O 1
ATOM 1535 N N . LEU B 1 74 ? -2.801 -3.252 -5.559 1 98.5 74 LEU B N 1
ATOM 1536 C CA . LEU B 1 74 ? -2.273 -2.912 -4.242 1 98.5 74 LEU B CA 1
ATOM 1537 C C . LEU B 1 74 ? -1.268 -1.769 -4.336 1 98.5 74 LEU B C 1
ATOM 1539 O O . LEU B 1 74 ? -1.298 -0.84 -3.525 1 98.5 74 LEU B O 1
ATOM 1543 N N . ILE B 1 75 ? -0.365 -1.823 -5.332 1 98.62 75 ILE B N 1
ATOM 1544 C CA . ILE B 1 75 ? 0.606 -0.752 -5.527 1 98.62 75 ILE B CA 1
ATOM 1545 C C . ILE B 1 75 ? -0.121 0.557 -5.82 1 98.62 75 ILE B C 1
ATOM 1547 O O . ILE B 1 75 ? 0.227 1.605 -5.273 1 98.62 75 ILE B O 1
ATOM 1551 N N . GLU B 1 76 ? -1.112 0.512 -6.625 1 97.25 76 GLU B N 1
ATOM 1552 C CA . GLU B 1 76 ? -1.867 1.717 -6.953 1 97.25 76 GLU B CA 1
ATOM 1553 C C . GLU B 1 76 ? -2.514 2.32 -5.707 1 97.25 76 GLU B C 1
ATOM 1555 O O . GLU B 1 76 ? -2.451 3.531 -5.496 1 97.25 76 GLU B O 1
ATOM 1560 N N . ILE B 1 77 ? -3.146 1.489 -4.898 1 97.62 77 ILE B N 1
ATOM 1561 C CA . ILE B 1 77 ? -3.793 1.964 -3.678 1 97.62 77 ILE B CA 1
ATOM 1562 C C . ILE B 1 77 ? -2.748 2.553 -2.734 1 97.62 77 ILE B C 1
ATOM 1564 O O . ILE B 1 77 ? -2.971 3.602 -2.125 1 97.62 77 ILE B O 1
ATOM 1568 N N . THR B 1 78 ? -1.63 1.851 -2.596 1 98.19 78 THR B N 1
ATOM 1569 C CA . THR B 1 78 ? -0.567 2.326 -1.717 1 98.19 78 THR B CA 1
ATOM 1570 C C . THR B 1 78 ? -0.069 3.697 -2.164 1 98.19 78 THR B C 1
ATOM 1572 O O . THR B 1 78 ? 0.131 4.59 -1.338 1 98.19 78 THR B O 1
ATOM 1575 N N . GLN B 1 79 ? 0.08 3.883 -3.459 1 96.5 79 GLN B N 1
ATOM 1576 C CA . GLN B 1 79 ? 0.519 5.168 -3.998 1 96.5 79 GLN B CA 1
ATOM 1577 C C . GLN B 1 79 ? -0.514 6.258 -3.73 1 96.5 79 GLN B C 1
ATOM 1579 O O . GLN B 1 79 ? -0.158 7.383 -3.371 1 96.5 79 GLN B O 1
ATOM 1584 N N . ARG B 1 80 ? -1.729 5.965 -3.883 1 95.06 80 ARG B N 1
ATOM 1585 C CA . ARG B 1 80 ? -2.787 6.934 -3.625 1 95.06 80 ARG B CA 1
ATOM 1586 C C . ARG B 1 80 ? -2.795 7.359 -2.16 1 95.06 80 ARG B C 1
ATOM 1588 O O . ARG B 1 80 ? -2.957 8.539 -1.854 1 95.06 80 ARG B O 1
ATOM 1595 N N . LEU B 1 81 ? -2.68 6.371 -1.282 1 96.06 81 LEU B N 1
ATOM 1596 C CA . LEU B 1 81 ? -2.602 6.684 0.141 1 96.06 81 LEU B CA 1
ATOM 1597 C C . LEU B 1 81 ? -1.372 7.535 0.443 1 96.06 81 LEU B C 1
ATOM 1599 O O . LEU B 1 81 ? -1.451 8.492 1.215 1 96.06 81 LEU B O 1
ATOM 1603 N N . TRP B 1 82 ? -0.288 7.156 -0.241 1 95.56 82 TRP B N 1
ATOM 1604 C CA . TRP B 1 82 ? 0.98 7.855 -0.073 1 95.56 82 TRP B CA 1
ATOM 1605 C C . TRP B 1 82 ? 0.832 9.336 -0.402 1 95.56 82 TRP 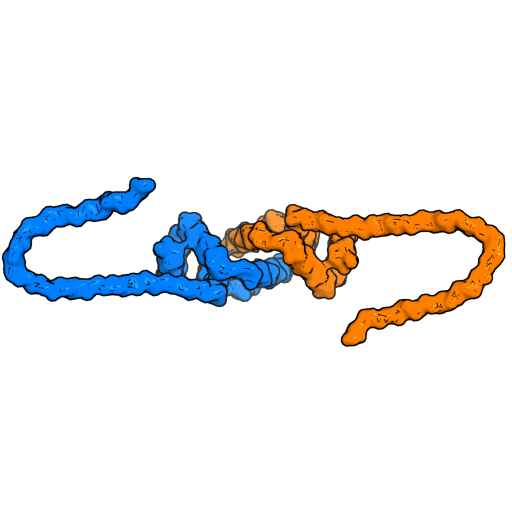B C 1
ATOM 1607 O O . TRP B 1 82 ? 1.352 10.195 0.317 1 95.56 82 TRP B O 1
ATOM 1617 N N . GLU B 1 83 ? 0.074 9.641 -1.367 1 92.69 83 GLU B N 1
ATOM 1618 C CA . GLU B 1 83 ? -0.112 11.008 -1.848 1 92.69 83 GLU B CA 1
ATOM 1619 C C . GLU B 1 83 ? -0.921 11.836 -0.854 1 92.69 83 GLU B C 1
ATOM 1621 O O . GLU B 1 83 ? -0.862 13.062 -0.873 1 92.69 83 GLU B O 1
ATOM 1626 N N . GLN B 1 84 ? -1.576 11.219 0.055 1 89.69 84 GLN B N 1
ATOM 1627 C CA . GLN B 1 84 ? -2.428 11.93 1.003 1 89.69 84 GLN B CA 1
ATOM 1628 C C . GLN B 1 84 ? -1.685 12.211 2.307 1 89.69 84 GLN B C 1
ATOM 1630 O O . GLN B 1 84 ? -2.16 12.977 3.145 1 89.69 84 GLN B O 1
ATOM 1635 N N . VAL B 1 85 ? -0.607 11.625 2.488 1 91.81 85 VAL B N 1
ATOM 1636 C CA . VAL B 1 85 ? 0.149 11.758 3.729 1 91.81 85 VAL B CA 1
ATOM 1637 C C . VAL B 1 85 ? 1.1 12.945 3.635 1 91.81 85 VAL B C 1
ATOM 1639 O O . VAL B 1 85 ? 1.874 13.055 2.68 1 91.81 85 VAL B O 1
ATOM 1642 N N . PRO B 1 86 ? 1.044 13.82 4.605 1 91.5 86 PRO B N 1
ATOM 1643 C CA . PRO B 1 86 ? 1.981 14.945 4.594 1 91.5 86 PRO B CA 1
ATOM 1644 C C . PRO B 1 86 ? 3.441 14.5 4.586 1 91.5 86 PRO B C 1
ATOM 1646 O O . PRO B 1 86 ? 3.781 13.477 5.188 1 91.5 86 PRO B O 1
ATOM 1649 N N . GLU B 1 87 ? 4.262 15.336 4.023 1 90.56 87 GLU B N 1
ATOM 1650 C CA . GLU B 1 87 ? 5.676 14.992 3.873 1 90.56 87 GLU B CA 1
ATOM 1651 C C . GLU B 1 87 ? 6.344 14.797 5.23 1 90.56 87 GLU B C 1
ATOM 1653 O O . GLU B 1 87 ? 7.23 13.953 5.375 1 90.56 87 GLU B O 1
ATOM 1658 N N . SER B 1 88 ? 5.941 15.594 6.207 1 90.19 88 SER B N 1
ATOM 1659 C CA . SER B 1 88 ? 6.516 15.461 7.543 1 90.19 88 SER B CA 1
ATOM 1660 C C . SER B 1 88 ? 6.223 14.086 8.133 1 90.19 88 SER B C 1
ATOM 1662 O O . SER B 1 88 ? 7.07 13.5 8.805 1 90.19 88 SER B O 1
ATOM 1664 N N . GLN B 1 89 ? 5.039 13.562 7.844 1 92 89 GLN B N 1
ATOM 1665 C CA . GLN B 1 89 ? 4.66 12.242 8.336 1 92 89 GLN B CA 1
ATOM 1666 C C . GLN B 1 89 ? 5.355 11.133 7.543 1 92 89 GLN B C 1
ATOM 1668 O O . GLN B 1 89 ? 5.715 10.094 8.102 1 92 89 GLN B O 1
ATOM 1673 N N . LEU B 1 90 ? 5.535 11.383 6.266 1 93.88 90 LEU B N 1
ATOM 1674 C CA . LEU B 1 90 ? 6.277 10.43 5.449 1 93.88 90 LEU B CA 1
ATOM 1675 C C . LEU B 1 90 ? 7.711 10.289 5.941 1 93.88 90 LEU B C 1
ATOM 1677 O O . LEU B 1 90 ? 8.25 9.18 6.012 1 93.88 90 LEU B O 1
ATOM 1681 N N . ARG B 1 91 ? 8.258 11.398 6.305 1 92.69 91 ARG B N 1
ATOM 1682 C CA . ARG B 1 91 ? 9.609 11.367 6.836 1 92.69 91 ARG B CA 1
ATOM 1683 C C . ARG B 1 91 ? 9.68 10.578 8.133 1 92.69 91 ARG B C 1
ATOM 1685 O O . ARG B 1 91 ? 10.609 9.797 8.352 1 92.69 91 ARG B O 1
ATOM 1692 N N . SER B 1 92 ? 8.734 10.781 9.008 1 93.94 92 SER B N 1
ATOM 1693 C CA . SER B 1 92 ? 8.695 10.039 10.266 1 93.94 92 SER B CA 1
ATOM 1694 C C . SER B 1 92 ? 8.57 8.539 10.016 1 93.94 92 SER B C 1
ATOM 1696 O O . SER B 1 92 ? 9.242 7.738 10.68 1 93.94 92 SER B O 1
ATOM 1698 N N . LEU 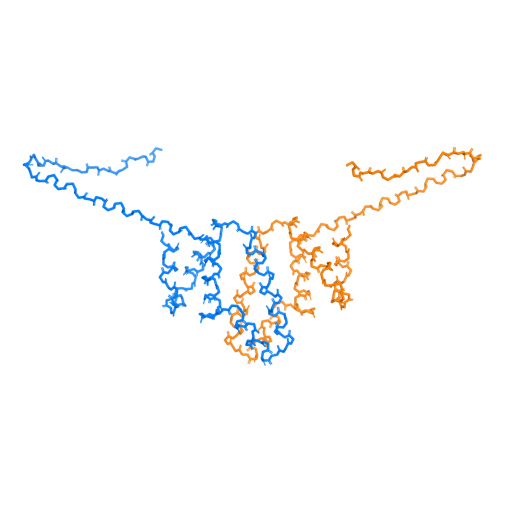B 1 93 ? 7.73 8.219 9.07 1 95.31 93 LEU B N 1
ATOM 1699 C CA . LEU B 1 93 ? 7.559 6.812 8.711 1 95.31 93 LEU B CA 1
ATOM 1700 C C . LEU B 1 93 ? 8.875 6.207 8.234 1 95.31 93 LEU B C 1
ATOM 1702 O O . LEU B 1 93 ? 9.258 5.121 8.672 1 95.31 93 LEU B O 1
ATOM 1706 N N . LEU B 1 94 ? 9.547 6.945 7.359 1 96.12 94 LEU B N 1
ATOM 1707 C CA . LEU B 1 94 ? 10.805 6.434 6.812 1 96.12 94 LEU B CA 1
ATOM 1708 C C . LEU B 1 94 ? 11.867 6.32 7.902 1 96.12 94 LEU B C 1
ATOM 1710 O O . LEU B 1 94 ? 12.68 5.395 7.887 1 96.12 94 LEU B O 1
ATOM 1714 N N . ARG B 1 95 ? 11.852 7.207 8.82 1 95.25 95 ARG B N 1
ATOM 1715 C CA . ARG B 1 95 ? 12.773 7.121 9.945 1 95.25 95 ARG B CA 1
ATOM 1716 C C . ARG B 1 95 ? 12.508 5.867 10.773 1 95.25 95 ARG B C 1
ATOM 1718 O O . ARG B 1 95 ? 13.445 5.188 11.195 1 95.25 95 ARG B O 1
ATOM 1725 N N . GLU B 1 96 ? 11.289 5.574 10.969 1 95.94 96 GLU B N 1
ATOM 1726 C CA . GLU B 1 96 ? 10.938 4.367 11.711 1 95.94 96 GLU B CA 1
ATOM 1727 C C . GLU B 1 96 ? 11.383 3.113 10.961 1 95.94 96 GLU B C 1
ATOM 1729 O O . GLU B 1 96 ? 11.859 2.158 11.578 1 95.94 96 GLU B O 1
ATOM 1734 N N . LEU B 1 97 ? 11.211 3.15 9.703 1 96.62 97 LEU B N 1
ATOM 1735 C CA . LEU B 1 97 ? 11.625 2.01 8.891 1 96.62 97 LEU B CA 1
ATOM 1736 C C . LEU B 1 97 ? 13.141 1.826 8.938 1 96.62 97 LEU B C 1
ATOM 1738 O O . LEU B 1 97 ? 13.625 0.698 9.031 1 96.62 97 LEU B O 1
ATOM 1742 N N . ALA B 1 98 ? 13.828 2.928 8.836 1 96.06 98 ALA B N 1
ATOM 1743 C CA . ALA B 1 98 ? 15.289 2.869 8.914 1 96.06 98 ALA B CA 1
ATOM 1744 C C . ALA B 1 98 ? 15.742 2.234 10.219 1 96.06 98 ALA B C 1
ATOM 1746 O O . ALA B 1 98 ? 16.688 1.442 10.242 1 96.06 98 ALA B O 1
ATOM 1747 N N . ALA B 1 99 ? 15.086 2.576 11.266 1 95.75 99 ALA B N 1
ATOM 1748 C CA . ALA B 1 99 ? 15.438 2.053 12.586 1 95.75 99 ALA B CA 1
ATOM 1749 C C . ALA B 1 99 ? 15.109 0.566 12.688 1 95.75 99 ALA B C 1
ATOM 1751 O O . ALA B 1 99 ? 15.805 -0.183 13.375 1 95.75 99 ALA B O 1
ATOM 1752 N N . SER B 1 100 ? 14.086 0.142 11.992 1 95.56 100 SER B N 1
ATOM 1753 C CA . SER B 1 100 ? 13.594 -1.227 12.125 1 95.56 100 SER B CA 1
ATOM 1754 C C . SER B 1 100 ? 14.352 -2.178 11.203 1 95.56 100 SER B C 1
ATOM 1756 O O . SER B 1 100 ? 14.375 -3.387 11.43 1 95.56 100 SER B O 1
ATOM 1758 N N . HIS B 1 101 ? 14.945 -1.63 10.172 1 95.69 101 HIS B N 1
ATOM 1759 C CA . HIS B 1 101 ? 15.578 -2.494 9.18 1 95.69 101 HIS B CA 1
ATOM 1760 C C . HIS B 1 101 ? 16.984 -2.01 8.836 1 95.69 101 HIS B C 1
ATOM 1762 O O . HIS B 1 101 ? 17.328 -1.868 7.664 1 95.69 101 HIS B O 1
ATOM 1768 N N . PRO B 1 102 ? 17.859 -1.881 9.734 1 95.19 102 PRO B N 1
ATOM 1769 C CA . PRO B 1 102 ? 19.188 -1.335 9.461 1 95.19 102 PRO B CA 1
ATOM 1770 C C . PRO B 1 102 ? 20.031 -2.244 8.562 1 95.19 102 PRO B C 1
ATOM 1772 O O . PRO B 1 102 ? 20.734 -1.762 7.68 1 95.19 102 PRO B O 1
ATOM 1775 N N . ASP B 1 103 ? 19.938 -3.506 8.789 1 95.56 103 ASP B N 1
ATOM 1776 C CA . ASP B 1 103 ? 20.75 -4.441 8.023 1 95.56 103 ASP B CA 1
ATOM 1777 C C . ASP B 1 103 ? 20.359 -4.453 6.551 1 95.56 103 ASP B C 1
AT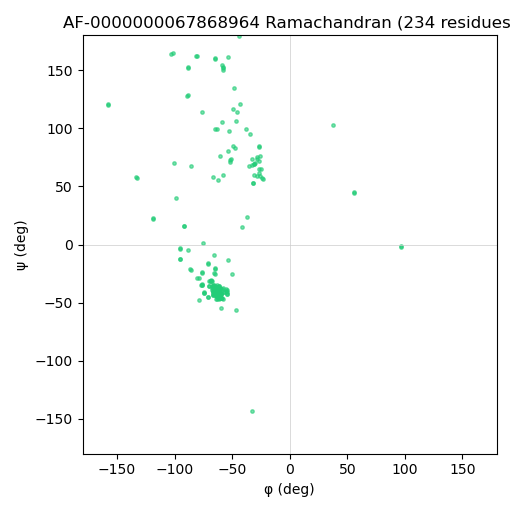OM 1779 O O . ASP B 1 103 ? 21.219 -4.414 5.668 1 95.56 103 ASP B O 1
ATOM 1783 N N . ARG B 1 104 ? 19.047 -4.43 6.367 1 95.06 104 ARG B N 1
ATOM 1784 C CA . ARG B 1 104 ? 18.562 -4.43 4.992 1 95.06 104 ARG B CA 1
ATOM 1785 C C . ARG B 1 104 ? 18.938 -3.139 4.273 1 95.06 104 ARG B C 1
ATOM 1787 O O . ARG B 1 104 ? 19.359 -3.168 3.115 1 95.06 104 ARG B O 1
ATOM 1794 N N . ILE B 1 105 ? 18.844 -2.078 4.922 1 96.06 105 ILE B N 1
ATOM 1795 C CA . ILE B 1 105 ? 19.094 -0.763 4.34 1 96.06 105 ILE B CA 1
ATOM 1796 C C . ILE B 1 105 ? 20.578 -0.62 3.992 1 96.06 105 ILE B C 1
ATOM 1798 O O . ILE B 1 105 ? 20.922 -0.022 2.971 1 96.06 105 ILE B O 1
ATOM 1802 N N . ALA B 1 106 ? 21.391 -1.252 4.75 1 95.75 106 ALA B N 1
ATOM 1803 C CA . ALA B 1 106 ? 22.828 -1.158 4.547 1 95.75 106 ALA B CA 1
ATOM 1804 C C . ALA B 1 106 ? 23.234 -1.77 3.211 1 95.75 106 ALA B C 1
ATOM 1806 O O . ALA B 1 106 ? 24.281 -1.419 2.654 1 95.75 106 ALA B O 1
ATOM 1807 N N . GLU B 1 107 ? 22.391 -2.596 2.703 1 95.44 107 GLU B N 1
ATOM 1808 C CA . GLU B 1 107 ? 22.719 -3.312 1.475 1 95.44 107 GLU B CA 1
ATOM 1809 C C . GLU B 1 107 ? 22.156 -2.598 0.249 1 95.44 107 GLU B C 1
ATOM 1811 O O . GLU B 1 107 ? 22.484 -2.951 -0.886 1 95.44 107 GLU B O 1
ATOM 1816 N N . LEU B 1 108 ? 21.438 -1.535 0.475 1 96.12 108 LEU B N 1
ATOM 1817 C CA . LEU B 1 108 ? 20.766 -0.838 -0.62 1 96.12 108 LEU B CA 1
ATOM 1818 C C . LEU B 1 108 ? 21.688 0.216 -1.23 1 96.12 108 LEU B C 1
ATOM 1820 O O . LEU B 1 108 ? 22.531 0.79 -0.537 1 96.12 108 LEU B O 1
ATOM 1824 N N . GLU B 1 109 ? 21.438 0.492 -2.531 1 93.69 109 GLU B N 1
ATOM 1825 C CA . GLU B 1 109 ? 22.156 1.579 -3.195 1 93.69 109 GLU B CA 1
ATOM 1826 C C . GLU B 1 109 ? 21.781 2.932 -2.59 1 93.69 109 GLU B C 1
ATOM 1828 O O . GLU B 1 109 ? 22.594 3.854 -2.578 1 93.69 109 GLU B O 1
ATOM 1833 N N . SER B 1 110 ? 20.594 3.002 -1.987 1 94.06 110 SER B N 1
ATOM 1834 C CA . SER B 1 110 ? 20.094 4.254 -1.418 1 94.06 110 SER B CA 1
ATOM 1835 C C . SER B 1 110 ? 20.484 4.379 0.053 1 94.06 110 SER B C 1
ATOM 1837 O O . SER B 1 110 ? 19.922 5.203 0.777 1 94.06 110 SER B O 1
ATOM 1839 N N . ALA B 1 111 ? 21.391 3.629 0.522 1 94.88 111 ALA B N 1
ATOM 1840 C CA . ALA B 1 111 ? 21.75 3.592 1.939 1 94.88 111 ALA B CA 1
ATOM 1841 C C . ALA B 1 111 ? 22.109 4.984 2.453 1 94.88 111 ALA B C 1
ATOM 1843 O O . ALA B 1 111 ? 21.719 5.355 3.568 1 94.88 111 ALA B O 1
ATOM 1844 N N . SER B 1 112 ? 22.781 5.719 1.618 1 92.5 112 SER B N 1
ATOM 1845 C CA . SER B 1 112 ? 23.203 7.047 2.047 1 92.5 112 SER B CA 1
ATOM 1846 C C . SER B 1 112 ? 22 7.973 2.232 1 92.5 112 SER B C 1
ATOM 1848 O O . SER B 1 112 ? 22 8.82 3.127 1 92.5 112 SER B O 1
ATOM 1850 N N . ASP B 1 113 ? 21.047 7.844 1.403 1 93.06 113 ASP B N 1
ATOM 1851 C CA . ASP B 1 113 ? 19.844 8.648 1.537 1 93.06 113 ASP B CA 1
ATOM 1852 C C . ASP B 1 113 ? 19.078 8.289 2.814 1 93.06 113 ASP B C 1
ATOM 1854 O O . ASP B 1 113 ? 18.578 9.172 3.51 1 93.06 113 ASP B O 1
ATOM 1858 N N . TRP B 1 114 ? 19.031 7.047 3.107 1 93.81 114 TRP B N 1
ATOM 1859 C CA . TRP B 1 114 ? 18.391 6.586 4.336 1 93.81 114 TRP B CA 1
ATOM 1860 C C . TRP B 1 114 ? 19.094 7.148 5.562 1 93.81 114 TRP B C 1
ATOM 1862 O O . TRP B 1 114 ? 18.453 7.512 6.551 1 93.81 114 TRP B O 1
ATOM 1872 N N . GLN B 1 115 ? 20.406 7.25 5.5 1 91.31 115 GLN B N 1
ATOM 1873 C CA . GLN B 1 115 ? 21.172 7.797 6.613 1 91.31 115 GLN B CA 1
ATOM 1874 C C . GLN B 1 115 ? 20.844 9.266 6.84 1 91.31 115 GLN B C 1
ATOM 1876 O O . GLN B 1 115 ? 20.719 9.711 7.984 1 91.31 115 GLN B O 1
ATOM 1881 N N . ALA B 1 116 ? 20.609 9.961 5.781 1 90.44 116 ALA B N 1
ATOM 1882 C CA . ALA B 1 116 ? 20.281 11.383 5.867 1 90.44 116 ALA B CA 1
ATOM 1883 C C . ALA B 1 116 ? 18.922 11.586 6.516 1 90.44 116 ALA B C 1
ATOM 1885 O O . ALA B 1 116 ? 18.703 12.586 7.203 1 90.44 116 ALA B O 1
ATOM 1886 N N . ILE B 1 117 ? 18.047 10.656 6.309 1 88.5 117 ILE B N 1
ATOM 1887 C CA . ILE B 1 117 ? 16.703 10.742 6.867 1 88.5 117 ILE B CA 1
ATOM 1888 C C . ILE B 1 117 ? 16.75 10.406 8.352 1 88.5 117 ILE B C 1
ATOM 1890 O O . ILE B 1 117 ? 16.016 11.008 9.148 1 88.5 117 ILE B O 1
ATOM 1894 N N . ALA B 1 118 ? 17.578 9.539 8.695 1 84.81 118 ALA B N 1
ATOM 1895 C CA . ALA B 1 118 ? 17.656 9.039 10.07 1 84.81 118 ALA B CA 1
ATOM 1896 C C . ALA B 1 118 ? 18.344 10.055 10.977 1 84.81 118 ALA B C 1
ATOM 1898 O O . ALA B 1 118 ? 18.141 10.047 12.195 1 84.81 118 ALA B O 1
ATOM 1899 N N . ASP B 1 119 ? 19.156 10.914 10.406 1 77.44 119 ASP B N 1
ATOM 1900 C CA . ASP B 1 119 ? 19.922 11.898 11.18 1 77.44 119 ASP B CA 1
ATOM 1901 C C . ASP B 1 119 ? 19.078 13.141 11.461 1 77.44 119 ASP B C 1
ATOM 1903 O O . ASP B 1 119 ? 19.172 13.719 12.547 1 77.44 119 ASP B O 1
#

Secondary structure (DSSP, 8-state):
-----------------------------------HHHHHHHHHHHHTTT--HHHHHHHHHHH-HHHHHHHHHHHHHHHHHHHHS-HHHHHHHHHHHHHH-HHHHHTSTTHHHHHHHH-/--------------SS-------------------HHHHHHHHHHHHTTT--HHHHHHHHHHH-HHHHHHHHHHHHHHHHHHHHS-HHHHHHHHHHHHHH-HHHHHTSTTHHHHHHHH-

Radius of gyration: 28.43 Å; Cα contacts (8 Å, |Δi|>4): 166; chains: 2; bounding box: 110×56×49 Å

Organism: Synechococcus elongatus (strain ATCC 33912 / PCC 7942 / FACHB-805) (NCBI:txid1140)

Sequence (238 aa):
MVSRRCQSLHRKRWGQGSARLGKFASHVCAIVTLSREHAWQLLQDLLFYGESAETWVQDVWTQNEGLGESAAALIEITQRLWEQVPESQLRSLLRELAASHPDRIAELESASDWQAIADMVSRRCQSLHRKRWGQGSARLGKFASHVCAIVTLSREHAWQLLQDLLFYGESAETWVQDVWTQNEGLGESAAALIEITQRLWEQVPESQLRSLLRELAASHPDRIAELESASDWQAIAD